Protein AF-A0A1H9P3X7-F1 (afdb_monomer_lite)

InterPro domains:
  IPR014905 HIRAN domain [PF08797] (187-238)

Secondary structure (DSSP, 8-state):
-----TT---------EEE-GGG--HHHHHHHHHHHHHHTTTS-GGGEEEEE-SSS-EEEEETTTTEEEEEEEEETTEEEEEEE--HHHHHHHTT-GGGTT-S-TTSSEEEE---GGGGGGGHHHHHHHHHHTT--GGG------GGGHHHHHHHHHHHHHHHHH-HHHHHHHHS-EEE--SSPEEPBSGGG-GGGGG--TT-EEEEEE-TT-SS-TT-EEEE-TTS-EEEE--TT-TTHHHHHHHHHTT--EEEEEEEEEEE--TT--EEEEEEEEEEE----

Structure (mmCIF, N/CA/C/O backbone):
data_AF-A0A1H9P3X7-F1
#
_entry.id   AF-A0A1H9P3X7-F1
#
loop_
_atom_site.group_PDB
_atom_site.id
_atom_site.type_symbol
_atom_site.label_atom_id
_atom_site.label_alt_id
_atom_site.label_comp_id
_atom_site.label_asym_id
_atom_site.label_entity_id
_atom_site.label_seq_id
_atom_site.pdbx_PDB_ins_code
_atom_site.Cartn_x
_atom_site.Cartn_y
_atom_site.Cartn_z
_atom_site.occupancy
_atom_site.B_iso_or_equiv
_atom_site.auth_seq_id
_atom_site.auth_comp_id
_atom_site.auth_asym_id
_atom_site.auth_atom_id
_atom_site.pdbx_PDB_model_num
ATOM 1 N N . MET A 1 1 ? -1.333 29.293 17.019 1.00 31.14 1 MET A N 1
ATOM 2 C CA . MET A 1 1 ? -0.719 29.289 15.673 1.00 31.14 1 MET A CA 1
ATOM 3 C C . MET A 1 1 ? 0.756 28.973 15.852 1.00 31.14 1 MET A C 1
ATOM 5 O O . MET A 1 1 ? 1.519 29.872 16.168 1.00 31.14 1 MET A O 1
ATOM 9 N N . CYS A 1 2 ? 1.142 27.700 15.751 1.00 26.30 2 CYS A N 1
ATOM 10 C CA . CYS A 1 2 ? 2.552 27.315 15.791 1.00 26.30 2 CYS A CA 1
ATOM 11 C C . CYS A 1 2 ? 3.140 27.471 14.389 1.00 26.30 2 CYS A C 1
ATOM 13 O O . CYS A 1 2 ? 2.656 26.854 13.438 1.00 26.30 2 CYS A O 1
ATOM 15 N N . SER A 1 3 ? 4.155 28.323 14.260 1.00 26.62 3 SER A N 1
ATOM 16 C CA . SER A 1 3 ? 4.995 28.381 13.072 1.00 26.62 3 SER A CA 1
ATOM 17 C C . SER A 1 3 ? 5.795 27.085 12.988 1.00 26.62 3 SER A C 1
ATOM 19 O O . SER A 1 3 ? 6.618 26.805 13.858 1.00 26.62 3 SER A O 1
ATOM 21 N N . LEU A 1 4 ? 5.544 26.292 11.950 1.00 33.97 4 LEU A N 1
ATOM 22 C CA . LEU A 1 4 ? 6.412 25.181 11.581 1.00 33.97 4 LEU A CA 1
ATOM 23 C C . LEU A 1 4 ? 7.726 25.766 11.060 1.00 33.97 4 LEU A C 1
ATOM 25 O O . LEU A 1 4 ? 7.784 26.307 9.953 1.00 33.97 4 LEU A O 1
ATOM 29 N N . ASP A 1 5 ? 8.753 25.690 11.898 1.00 29.97 5 ASP A N 1
ATOM 30 C CA . ASP A 1 5 ? 10.133 25.977 11.542 1.00 29.97 5 ASP A CA 1
ATOM 31 C C . ASP A 1 5 ? 10.585 24.965 10.474 1.00 29.97 5 ASP A C 1
ATOM 33 O O . ASP A 1 5 ? 10.576 23.751 10.682 1.00 29.97 5 ASP A O 1
ATOM 37 N N . LYS A 1 6 ? 10.901 25.462 9.274 1.00 35.84 6 LYS A N 1
ATOM 38 C CA . LYS A 1 6 ? 11.192 24.657 8.073 1.00 35.84 6 LYS A CA 1
ATOM 39 C C . LYS A 1 6 ? 12.644 24.160 8.011 1.00 35.84 6 LYS A C 1
ATOM 41 O O . LYS A 1 6 ? 13.102 23.758 6.945 1.00 35.84 6 LYS A O 1
ATOM 46 N N . SER A 1 7 ? 13.381 24.195 9.118 1.00 30.58 7 SER A N 1
ATOM 47 C CA . SER A 1 7 ? 14.835 23.978 9.126 1.00 30.58 7 SER A CA 1
ATOM 48 C C . SER A 1 7 ? 15.302 22.561 9.501 1.00 30.58 7 SER A C 1
ATOM 50 O O . SER A 1 7 ? 16.497 22.291 9.433 1.00 30.58 7 SER A O 1
ATOM 52 N N . TYR A 1 8 ? 14.406 21.611 9.798 1.00 35.78 8 TYR A N 1
ATOM 53 C CA . TYR A 1 8 ? 14.783 20.238 10.179 1.00 35.78 8 TYR A CA 1
ATOM 54 C C . TYR A 1 8 ? 13.987 19.162 9.418 1.00 35.78 8 TYR A C 1
ATOM 56 O O . TYR A 1 8 ? 13.170 18.447 9.981 1.00 35.78 8 TYR A O 1
ATOM 64 N N . MET A 1 9 ? 14.249 19.010 8.118 1.00 34.06 9 MET A N 1
ATOM 65 C CA . MET A 1 9 ? 13.833 17.833 7.328 1.00 34.06 9 MET A CA 1
ATOM 66 C C . MET A 1 9 ? 15.072 17.081 6.822 1.00 34.06 9 MET A C 1
ATOM 68 O O . MET A 1 9 ? 15.189 16.726 5.653 1.00 34.06 9 MET A O 1
ATOM 72 N N . GLY A 1 10 ? 16.047 16.866 7.708 1.00 34.34 10 GLY A N 1
ATOM 73 C CA . GLY A 1 10 ? 17.006 15.789 7.496 1.00 34.34 10 GLY A CA 1
ATOM 74 C C . GLY A 1 10 ? 16.246 14.475 7.630 1.00 34.34 10 GLY A C 1
ATOM 75 O O . GLY A 1 10 ? 15.605 14.266 8.658 1.00 34.34 10 GLY A O 1
ATOM 76 N N . ASN A 1 11 ? 16.293 13.625 6.603 1.00 36.31 11 ASN A N 1
ATOM 77 C CA . ASN A 1 11 ? 15.732 12.273 6.596 1.00 36.31 11 ASN A CA 1
ATOM 78 C C . ASN A 1 11 ? 16.335 11.437 7.739 1.00 36.31 11 ASN A C 1
ATOM 80 O O . ASN A 1 11 ? 17.249 10.640 7.532 1.00 36.31 11 ASN A O 1
ATOM 84 N N . ARG A 1 12 ? 15.858 11.626 8.972 1.00 43.34 12 ARG A N 1
ATOM 85 C CA . ARG A 1 12 ? 16.107 10.692 10.062 1.00 43.34 12 ARG A CA 1
ATOM 86 C C . ARG A 1 12 ? 15.292 9.457 9.730 1.00 43.34 12 ARG A C 1
ATOM 88 O O . ARG A 1 12 ? 14.076 9.438 9.891 1.00 43.34 12 ARG A O 1
ATOM 95 N N . ILE A 1 13 ? 15.977 8.447 9.211 1.00 49.38 13 ILE A N 1
ATOM 96 C CA . ILE A 1 13 ? 15.448 7.093 9.130 1.00 49.38 13 ILE A CA 1
ATOM 97 C C . ILE A 1 13 ? 15.298 6.641 10.582 1.00 49.38 13 ILE A C 1
ATOM 99 O O . ILE A 1 13 ? 16.273 6.251 11.223 1.00 49.38 13 ILE A O 1
ATOM 103 N N . TYR A 1 14 ? 14.097 6.782 11.137 1.00 48.41 14 TYR A N 1
ATOM 104 C CA . TYR A 1 14 ? 13.791 6.169 12.420 1.00 48.41 14 TYR A CA 1
ATOM 105 C C . TYR A 1 14 ? 13.764 4.656 12.191 1.00 48.41 14 TYR A C 1
ATOM 107 O O . TYR A 1 14 ? 13.053 4.199 11.288 1.00 48.41 14 TYR A O 1
ATOM 115 N N . PRO A 1 15 ? 14.555 3.871 12.941 1.00 67.75 15 PRO A N 1
ATOM 116 C CA . PRO A 1 15 ? 14.491 2.427 12.824 1.00 67.75 15 PRO A CA 1
ATOM 117 C C . PRO A 1 15 ? 13.066 1.986 13.155 1.00 67.75 15 PRO A C 1
ATOM 119 O O . PRO A 1 15 ? 12.493 2.402 14.162 1.00 67.75 15 PRO A O 1
ATOM 122 N N . LYS A 1 16 ? 12.493 1.161 12.279 1.00 80.75 16 LYS A N 1
ATOM 123 C CA . LYS A 1 16 ? 11.187 0.543 12.492 1.00 80.75 16 LYS A CA 1
ATOM 124 C C . LYS A 1 16 ? 11.243 -0.261 13.793 1.00 80.75 16 LYS A C 1
ATOM 126 O O . LYS A 1 16 ? 11.970 -1.250 13.861 1.00 80.75 16 LYS A O 1
ATOM 131 N N . GLN A 1 17 ? 10.474 0.149 14.799 1.00 89.56 17 GLN A N 1
ATOM 132 C CA . GLN A 1 17 ? 10.354 -0.581 16.061 1.00 89.56 17 GLN A CA 1
ATOM 133 C C . GLN A 1 17 ? 8.952 -1.173 16.179 1.00 89.56 17 GLN A C 1
ATOM 135 O O . GLN A 1 17 ? 7.968 -0.435 16.188 1.00 89.56 17 GLN A O 1
ATOM 140 N N . LEU A 1 18 ? 8.870 -2.502 16.268 1.00 91.94 18 LEU A N 1
ATOM 141 C CA . LEU A 1 18 ? 7.639 -3.200 16.628 1.00 91.94 18 LEU A CA 1
ATOM 142 C C . LEU A 1 18 ? 7.381 -3.000 18.124 1.00 91.94 18 LEU A C 1
ATOM 144 O O . LEU A 1 18 ? 8.300 -3.174 18.924 1.00 91.94 18 LEU A O 1
ATOM 148 N N . ILE A 1 19 ? 6.153 -2.638 18.479 1.00 93.38 19 ILE A N 1
ATOM 149 C CA . ILE A 1 19 ? 5.721 -2.434 19.860 1.00 93.38 19 ILE A CA 1
ATOM 150 C C . ILE A 1 19 ? 4.685 -3.494 20.190 1.00 93.38 19 ILE A C 1
ATOM 152 O O . ILE A 1 19 ? 3.692 -3.647 19.471 1.00 93.38 19 ILE A O 1
ATOM 156 N N . LYS A 1 20 ? 4.905 -4.228 21.277 1.00 93.81 20 LYS A N 1
ATOM 157 C CA . LYS A 1 20 ? 3.910 -5.187 21.752 1.00 93.81 20 LYS A CA 1
ATOM 158 C C . LYS A 1 20 ? 2.806 -4.470 22.521 1.00 93.81 20 LYS A C 1
ATOM 160 O O . LYS A 1 20 ? 3.025 -3.432 23.140 1.00 93.81 20 LYS A O 1
ATOM 165 N N . LEU A 1 21 ? 1.600 -5.030 22.494 1.00 92.19 21 LEU A N 1
ATOM 166 C CA . LEU A 1 21 ? 0.433 -4.418 23.133 1.00 92.19 21 LEU A CA 1
ATOM 167 C C . LEU A 1 21 ? 0.630 -4.215 24.649 1.00 92.19 21 LEU A C 1
ATOM 169 O O . LEU A 1 21 ? 0.191 -3.203 25.191 1.00 92.19 21 LEU A O 1
ATOM 173 N N . ASP A 1 22 ? 1.311 -5.147 25.316 1.00 93.00 22 ASP A N 1
ATOM 174 C CA . ASP A 1 22 ? 1.648 -5.117 26.745 1.00 93.00 22 ASP A CA 1
ATOM 175 C C . ASP A 1 22 ? 2.762 -4.118 27.106 1.00 93.00 22 ASP A C 1
ATOM 177 O O . ASP A 1 22 ? 2.918 -3.773 28.275 1.00 93.00 22 ASP A O 1
ATOM 181 N N . GLU A 1 23 ? 3.500 -3.606 26.119 1.00 94.62 23 GLU A N 1
ATOM 182 C CA . GLU A 1 23 ? 4.506 -2.551 26.301 1.00 94.62 23 GLU A CA 1
ATOM 183 C C . GLU A 1 23 ? 3.885 -1.140 26.285 1.00 94.62 23 GLU A C 1
ATOM 185 O O . GLU A 1 23 ? 4.534 -0.167 26.679 1.00 94.62 23 GLU A O 1
ATOM 190 N N . LEU A 1 24 ? 2.628 -1.008 25.845 1.00 94.00 24 LEU A N 1
ATOM 191 C CA . LEU A 1 24 ? 1.894 0.259 25.862 1.00 94.00 24 LEU A CA 1
ATOM 192 C C . LEU A 1 24 ? 1.430 0.606 27.280 1.00 94.00 24 LEU A C 1
ATOM 194 O O . LEU A 1 24 ? 1.051 -0.265 28.060 1.00 94.00 24 LEU A O 1
ATOM 198 N N . GLN A 1 25 ? 1.391 1.900 27.605 1.00 92.94 25 GLN A N 1
ATOM 199 C CA . GLN A 1 25 ? 1.056 2.372 28.951 1.00 92.94 25 GLN A CA 1
ATOM 200 C C . GLN A 1 25 ? -0.262 3.154 28.988 1.00 92.94 25 GLN A C 1
ATOM 202 O O . GLN A 1 25 ? -0.610 3.884 28.058 1.00 92.94 25 GLN A O 1
ATOM 207 N N . GLY A 1 26 ? -0.991 3.024 30.100 1.00 93.44 26 GLY A N 1
ATOM 208 C CA . GLY A 1 26 ? -2.154 3.851 30.431 1.00 93.44 26 GLY A CA 1
ATOM 209 C C . GLY A 1 26 ? -3.216 3.918 29.327 1.00 93.44 26 GLY A C 1
ATOM 210 O O . GLY A 1 26 ? -3.704 2.895 28.843 1.00 93.44 26 GLY A O 1
ATOM 211 N N . ASN A 1 27 ? -3.576 5.142 28.932 1.00 94.19 27 ASN A N 1
ATOM 212 C CA . ASN A 1 27 ? -4.624 5.402 27.940 1.00 94.19 27 ASN A CA 1
ATOM 213 C C . ASN A 1 27 ? -4.304 4.823 26.553 1.00 94.19 27 ASN A C 1
ATOM 215 O O . ASN A 1 27 ? -5.228 4.455 25.829 1.00 94.19 27 ASN A O 1
ATOM 219 N N . GLU A 1 28 ? -3.023 4.714 26.189 1.00 95.62 28 GLU A N 1
ATOM 220 C CA . GLU A 1 28 ? -2.610 4.163 24.896 1.00 95.62 28 GLU A CA 1
ATOM 221 C C . GLU A 1 28 ? -2.917 2.660 24.811 1.00 95.62 28 GLU A C 1
ATOM 223 O O . GLU A 1 28 ? -3.472 2.192 23.813 1.00 95.62 28 GLU A O 1
ATOM 228 N N . ASN A 1 29 ? -2.639 1.911 25.885 1.00 96.31 29 ASN A N 1
ATOM 229 C CA . ASN A 1 29 ? -2.977 0.489 25.975 1.00 96.31 29 ASN A CA 1
ATOM 230 C C . ASN A 1 29 ? -4.499 0.265 25.944 1.00 96.31 29 ASN A C 1
ATOM 232 O O . ASN A 1 29 ? -4.982 -0.589 25.196 1.00 96.31 29 ASN A O 1
ATOM 236 N N . ALA A 1 30 ? -5.263 1.070 26.691 1.00 96.31 30 ALA A N 1
ATOM 237 C CA . ALA A 1 30 ? -6.724 0.994 26.698 1.00 96.31 30 ALA A CA 1
ATOM 238 C C . ALA A 1 30 ? -7.322 1.283 25.309 1.00 96.31 30 ALA A C 1
ATOM 240 O O . ALA A 1 30 ? -8.228 0.581 24.853 1.00 96.31 30 ALA A O 1
ATOM 241 N N . PHE A 1 31 ? -6.784 2.284 24.606 1.00 97.31 31 PHE A N 1
ATOM 242 C CA . PHE A 1 31 ? -7.166 2.602 23.234 1.00 97.31 31 PHE A CA 1
ATOM 243 C C . PHE A 1 31 ? -6.861 1.453 22.268 1.00 97.31 31 PHE A C 1
ATOM 245 O O . PHE A 1 31 ? -7.750 1.040 21.524 1.00 97.31 31 PHE A O 1
ATOM 252 N N . CYS A 1 32 ? -5.643 0.903 22.294 1.00 97.38 32 CYS A N 1
ATOM 253 C CA . CYS A 1 32 ? -5.256 -0.175 21.381 1.00 97.38 32 CYS A CA 1
ATOM 254 C C . CYS A 1 32 ? -6.036 -1.464 21.649 1.00 97.38 32 CYS A C 1
ATOM 256 O O . CYS A 1 32 ? -6.473 -2.120 20.708 1.00 97.38 32 CYS A O 1
ATOM 258 N N . THR A 1 33 ? -6.305 -1.780 22.916 1.00 97.50 33 THR A N 1
ATOM 259 C CA . THR A 1 33 ? -7.172 -2.906 23.286 1.00 97.50 33 THR A CA 1
ATOM 260 C C . THR A 1 33 ? -8.561 -2.730 22.676 1.00 97.50 33 THR A C 1
ATOM 262 O O . THR A 1 33 ? -9.052 -3.616 21.977 1.00 97.50 33 THR A O 1
ATOM 265 N N . LYS A 1 34 ? -9.164 -1.544 22.833 1.00 97.56 34 LYS A N 1
ATOM 266 C CA . LYS A 1 34 ? -10.483 -1.248 22.262 1.00 97.56 34 LYS A CA 1
ATOM 267 C C . LYS A 1 34 ? -10.483 -1.234 20.731 1.00 97.56 34 LYS A C 1
ATOM 269 O O . LYS A 1 34 ? -11.466 -1.647 20.116 1.00 97.56 34 LYS A O 1
ATOM 274 N N . LEU A 1 35 ? -9.403 -0.774 20.101 1.00 97.56 35 LEU A N 1
ATOM 275 C CA . LEU A 1 35 ? -9.216 -0.847 18.651 1.00 97.56 35 LEU A CA 1
ATOM 276 C C . LEU A 1 35 ? -9.245 -2.306 18.175 1.00 97.56 35 LEU A C 1
ATOM 278 O O . LEU A 1 35 ? -9.967 -2.626 17.236 1.00 97.56 35 LEU A O 1
ATOM 282 N N . PHE A 1 36 ? -8.506 -3.194 18.839 1.00 97.31 36 PHE A N 1
ATOM 283 C CA . PHE A 1 36 ? -8.427 -4.604 18.457 1.00 97.31 36 PHE A CA 1
ATOM 284 C C . PHE A 1 36 ? -9.777 -5.293 18.689 1.00 97.31 36 PHE A C 1
ATOM 286 O O . PHE A 1 36 ? -10.260 -6.019 17.824 1.00 97.31 36 PHE A O 1
ATOM 293 N N . GLU A 1 37 ? -10.455 -4.985 19.798 1.00 97.06 37 GLU A N 1
ATOM 294 C CA . GLU A 1 37 ? -11.826 -5.439 20.052 1.00 97.06 37 GLU A CA 1
ATOM 295 C C . GLU A 1 37 ? -12.830 -4.954 19.006 1.00 97.06 37 GLU A C 1
ATOM 297 O O . GLU A 1 37 ? -13.747 -5.694 18.658 1.00 97.06 37 GLU A O 1
ATOM 302 N N . THR A 1 38 ? -12.657 -3.725 18.514 1.00 97.00 38 THR A N 1
ATOM 303 C CA . THR A 1 38 ? -13.492 -3.150 17.455 1.00 97.00 38 THR A CA 1
ATOM 304 C C . THR A 1 38 ? -13.304 -3.922 16.150 1.00 97.00 38 THR A C 1
ATOM 306 O O . THR A 1 38 ? -14.271 -4.124 15.435 1.00 97.00 38 THR A O 1
ATOM 309 N N . LEU A 1 39 ? -12.092 -4.394 15.846 1.00 97.12 39 LEU A N 1
ATOM 310 C CA . LEU A 1 39 ? -11.774 -5.030 14.563 1.00 97.12 39 LEU A CA 1
ATOM 311 C C . LEU A 1 39 ? -11.930 -6.558 14.542 1.00 97.12 39 LEU A C 1
ATOM 313 O O . LEU A 1 39 ? -12.105 -7.123 13.464 1.00 97.12 39 LEU A O 1
ATOM 317 N N . LYS A 1 40 ? -11.890 -7.232 15.699 1.00 96.50 40 LYS A N 1
ATOM 318 C CA . LYS A 1 40 ? -11.761 -8.703 15.804 1.00 96.50 40 LYS A CA 1
ATOM 319 C C . LYS A 1 40 ? -12.816 -9.535 15.071 1.00 96.50 40 LYS A C 1
ATOM 321 O O . LYS A 1 40 ? -12.561 -10.696 14.776 1.00 96.50 40 LYS A O 1
ATOM 326 N N . ASN A 1 41 ? -14.005 -8.983 14.830 1.00 95.19 41 ASN A N 1
ATOM 327 C CA . ASN A 1 41 ? -15.083 -9.712 14.156 1.00 95.19 41 ASN A CA 1
ATOM 328 C C . ASN A 1 41 ? -14.955 -9.667 12.627 1.00 95.19 41 ASN A C 1
ATOM 330 O O . ASN A 1 41 ? -15.549 -10.492 11.939 1.00 95.19 41 ASN A O 1
ATOM 334 N N . ASP A 1 42 ? -14.184 -8.715 12.100 1.00 96.00 42 ASP A N 1
ATOM 335 C CA . ASP A 1 42 ? -14.110 -8.418 10.672 1.00 96.00 42 ASP A CA 1
ATOM 336 C C . ASP A 1 42 ? -12.701 -8.559 10.098 1.00 96.00 42 ASP A C 1
ATOM 338 O O . ASP A 1 42 ? -12.550 -8.701 8.883 1.00 96.00 42 ASP A O 1
ATOM 342 N N . VAL A 1 43 ? -11.673 -8.491 10.937 1.00 92.81 43 VAL A N 1
ATOM 343 C CA . VAL A 1 43 ? -10.261 -8.477 10.554 1.00 92.81 43 VAL A CA 1
ATOM 344 C C . VAL A 1 43 ? -9.511 -9.471 11.433 1.00 92.81 43 VAL A C 1
ATOM 346 O O . VAL A 1 43 ? -9.787 -9.561 12.630 1.00 92.81 43 VAL A O 1
ATOM 349 N N . ASP A 1 44 ? -8.554 -10.200 10.853 1.00 92.25 44 ASP A N 1
ATOM 350 C CA . ASP A 1 44 ? -7.687 -11.075 11.636 1.00 92.25 44 ASP A CA 1
ATOM 351 C C . ASP A 1 44 ? -6.700 -10.234 12.456 1.00 92.25 44 ASP A C 1
ATOM 353 O O . ASP A 1 44 ? -5.752 -9.648 11.937 1.00 92.25 44 ASP A O 1
ATOM 357 N N . VAL A 1 45 ? -6.953 -10.117 13.756 1.00 93.81 45 VAL A N 1
ATOM 358 C CA . VAL A 1 45 ? -6.149 -9.263 14.635 1.00 93.81 45 VAL A CA 1
ATOM 359 C C . VAL A 1 45 ? -4.741 -9.809 14.871 1.00 93.81 45 VAL A C 1
ATOM 361 O O . VAL A 1 45 ? -3.894 -9.036 15.314 1.00 93.81 45 VAL A O 1
ATOM 364 N N . SER A 1 46 ? -4.453 -11.084 14.562 1.00 91.12 46 SER A N 1
ATOM 365 C CA . SER A 1 46 ? -3.074 -11.597 14.641 1.00 91.12 46 SER A CA 1
ATOM 366 C C . SER A 1 46 ? -2.150 -10.975 13.599 1.00 91.12 46 SER A C 1
ATOM 368 O O . SER A 1 46 ? -0.942 -10.918 13.815 1.00 91.12 46 SER A O 1
ATOM 370 N N . ASP A 1 47 ? -2.723 -10.464 12.510 1.00 90.50 47 ASP A N 1
ATOM 371 C CA . ASP A 1 47 ? -2.004 -9.796 11.425 1.00 90.50 47 ASP A CA 1
ATOM 372 C C . ASP A 1 47 ? -1.879 -8.281 11.656 1.00 90.50 47 ASP A C 1
ATOM 374 O O . ASP A 1 47 ? -1.379 -7.550 10.796 1.00 90.50 47 ASP A O 1
ATOM 378 N N . ILE A 1 48 ? -2.356 -7.776 12.798 1.00 94.19 48 ILE A N 1
ATOM 379 C CA . ILE A 1 48 ? -2.227 -6.370 13.173 1.00 94.19 48 ILE A CA 1
ATOM 380 C C . ILE A 1 48 ? -0.968 -6.177 14.017 1.00 94.19 48 ILE A C 1
ATOM 382 O O . ILE A 1 48 ? -0.783 -6.816 15.051 1.00 94.19 48 ILE A O 1
ATOM 386 N N . ALA A 1 49 ? -0.134 -5.219 13.618 1.00 94.38 49 ALA A N 1
ATOM 387 C CA . ALA A 1 49 ? 1.048 -4.813 14.367 1.00 94.38 49 ALA A CA 1
ATOM 388 C C . ALA A 1 49 ? 1.045 -3.308 14.652 1.00 94.38 49 ALA A C 1
ATOM 390 O O . ALA A 1 49 ? 0.528 -2.506 13.872 1.00 94.38 49 ALA A O 1
ATOM 391 N N . ILE A 1 50 ? 1.646 -2.923 15.779 1.00 96.31 50 ILE A N 1
ATOM 392 C CA . ILE A 1 50 ? 1.843 -1.526 16.173 1.00 96.31 50 ILE A CA 1
ATOM 393 C C . ILE A 1 50 ? 3.325 -1.198 16.014 1.00 96.31 50 ILE A C 1
ATOM 395 O O . ILE A 1 50 ? 4.194 -1.901 16.525 1.00 96.31 50 ILE A O 1
ATOM 399 N N . GLU A 1 51 ? 3.619 -0.129 15.286 1.00 94.88 51 GLU A N 1
ATOM 400 C CA . GLU A 1 51 ? 4.975 0.254 14.911 1.00 94.88 51 GLU A CA 1
ATOM 401 C C . GLU A 1 51 ? 5.270 1.711 15.277 1.00 94.88 51 GLU A C 1
ATOM 403 O O . GLU A 1 51 ? 4.458 2.604 15.016 1.00 94.88 51 GLU A O 1
ATOM 408 N N . GLN A 1 52 ? 6.476 1.978 15.787 1.00 92.94 52 GLN A N 1
ATOM 409 C CA . GLN A 1 52 ? 7.042 3.327 15.812 1.00 92.94 52 GLN A CA 1
ATOM 410 C C . GLN A 1 52 ? 7.829 3.577 14.529 1.00 92.94 52 GLN A C 1
ATOM 412 O O . GLN A 1 52 ? 8.849 2.931 14.280 1.00 92.94 52 GLN A O 1
ATOM 417 N N . ARG A 1 53 ? 7.357 4.532 13.722 1.00 86.31 53 ARG A N 1
ATOM 418 C CA . ARG A 1 53 ? 8.013 4.954 12.468 1.00 86.31 53 ARG A CA 1
ATOM 419 C C . ARG A 1 53 ? 8.531 6.392 12.494 1.00 86.31 53 ARG A C 1
ATOM 421 O O . ARG A 1 53 ? 9.310 6.776 11.630 1.00 86.31 53 ARG A O 1
ATOM 428 N N . CYS A 1 54 ? 8.098 7.194 13.458 1.00 86.94 54 CYS A N 1
ATOM 429 C CA . CYS A 1 54 ? 8.574 8.555 13.709 1.00 86.94 54 CYS A CA 1
ATOM 430 C C . CYS A 1 54 ? 8.544 8.816 15.219 1.00 86.94 54 CYS A C 1
ATOM 432 O O . CYS A 1 54 ? 8.123 7.938 15.952 1.00 86.94 54 CYS A O 1
ATOM 434 N N . ALA A 1 55 ? 8.966 9.982 15.708 1.00 87.25 55 ALA A N 1
ATOM 435 C CA . ALA A 1 55 ? 8.842 10.307 17.135 1.00 87.25 55 ALA A CA 1
ATOM 436 C C . ALA A 1 55 ? 7.393 10.625 17.558 1.00 87.25 55 ALA A C 1
ATOM 438 O O . ALA A 1 55 ? 7.018 10.373 18.699 1.00 87.25 55 ALA A O 1
ATOM 439 N N . ASP A 1 56 ? 6.580 11.119 16.624 1.00 90.25 56 ASP A N 1
ATOM 440 C CA . ASP A 1 56 ? 5.344 11.837 16.939 1.00 90.25 56 ASP A CA 1
ATOM 441 C C . ASP A 1 56 ? 4.083 10.978 16.866 1.00 90.25 56 ASP A C 1
ATOM 443 O O . ASP A 1 56 ? 3.016 11.458 17.205 1.00 90.25 56 ASP A O 1
ATOM 447 N N . TYR A 1 57 ? 4.124 9.741 16.376 1.00 94.31 57 TYR A N 1
ATOM 448 C CA . TYR A 1 57 ? 2.929 8.897 16.315 1.00 94.31 57 TYR A CA 1
ATOM 449 C C . TYR A 1 57 ? 3.277 7.419 16.196 1.00 94.31 57 TYR A C 1
ATOM 451 O O . TYR A 1 57 ? 4.329 7.047 15.670 1.00 94.31 57 TYR A O 1
ATOM 459 N N . ARG A 1 58 ? 2.333 6.571 16.610 1.00 95.94 58 ARG A N 1
ATOM 460 C CA . ARG A 1 58 ? 2.340 5.144 16.292 1.00 95.94 58 ARG A CA 1
ATOM 461 C C . ARG A 1 58 ? 1.606 4.893 14.985 1.00 95.94 58 ARG A C 1
ATOM 463 O O . ARG A 1 58 ? 0.637 5.574 14.640 1.00 95.94 58 ARG A O 1
ATOM 470 N N . THR A 1 59 ? 2.058 3.880 14.266 1.00 96.19 59 THR A N 1
ATOM 471 C CA . THR A 1 59 ? 1.407 3.363 13.064 1.00 96.19 59 THR A CA 1
ATOM 472 C C . THR A 1 59 ? 0.846 1.988 13.371 1.00 96.19 59 THR A C 1
ATOM 474 O O . THR A 1 59 ? 1.579 1.133 13.853 1.00 96.19 59 THR A O 1
ATOM 477 N N . VAL A 1 60 ? -0.426 1.760 13.070 1.00 96.44 60 VAL A N 1
ATOM 478 C CA . VAL A 1 60 ? -1.009 0.420 13.094 1.00 96.44 60 VAL A CA 1
ATOM 479 C C . VAL A 1 60 ? -1.023 -0.100 11.668 1.00 96.44 60 VAL A C 1
ATOM 481 O O . VAL A 1 60 ? -1.540 0.554 10.756 1.00 96.44 60 VAL A O 1
ATOM 484 N N . VAL A 1 61 ? -0.403 -1.257 11.483 1.00 94.31 61 VAL A N 1
ATOM 485 C CA . VAL A 1 61 ? -0.291 -1.924 10.194 1.00 94.31 61 VAL A CA 1
ATOM 486 C C . VAL A 1 61 ? -1.105 -3.205 10.188 1.00 94.31 61 VAL A C 1
ATOM 488 O O . VAL A 1 61 ? -1.309 -3.811 11.237 1.00 94.31 61 VAL A O 1
ATOM 491 N N . TYR A 1 62 ? -1.559 -3.612 9.008 1.00 91.81 62 TYR A N 1
ATOM 492 C CA . TYR A 1 62 ? -2.267 -4.870 8.810 1.00 91.81 62 TYR A CA 1
ATOM 493 C C . TYR A 1 62 ? -1.633 -5.699 7.688 1.00 91.81 62 TYR A C 1
ATOM 495 O O . TYR A 1 62 ? -1.422 -5.192 6.577 1.00 91.81 62 TYR A O 1
ATOM 503 N N . GLY A 1 63 ? -1.373 -6.972 7.990 1.00 82.38 63 GLY A N 1
ATOM 504 C CA . GLY A 1 63 ? -0.836 -7.985 7.086 1.00 82.38 63 GLY A CA 1
ATOM 505 C C . GLY A 1 63 ? 0.619 -7.768 6.663 1.00 82.38 63 GLY A C 1
ATOM 506 O O . GLY A 1 63 ? 1.234 -6.726 6.905 1.00 82.38 63 GLY A O 1
ATOM 507 N N . ASP A 1 64 ? 1.143 -8.748 5.930 1.00 66.06 64 ASP A N 1
ATOM 508 C CA . ASP A 1 64 ? 2.554 -8.834 5.509 1.00 66.06 64 ASP A CA 1
ATOM 509 C C . ASP A 1 64 ? 3.024 -7.663 4.625 1.00 66.06 64 ASP A C 1
ATOM 511 O O . ASP A 1 64 ? 4.208 -7.351 4.495 1.00 66.06 64 ASP A O 1
ATOM 515 N N . TRP A 1 65 ? 2.074 -6.943 4.030 1.00 59.50 65 TRP A N 1
ATOM 516 C CA . TRP A 1 65 ? 2.342 -5.840 3.115 1.00 59.50 65 TRP A CA 1
ATOM 517 C C . TRP A 1 65 ? 2.517 -4.489 3.809 1.00 59.50 65 TRP A C 1
ATOM 519 O O . TRP A 1 65 ? 2.669 -3.472 3.126 1.00 59.50 65 TRP A O 1
ATOM 529 N N . ASN A 1 66 ? 2.520 -4.469 5.146 1.00 74.00 66 ASN A N 1
ATOM 530 C CA . ASN A 1 66 ? 2.661 -3.262 5.955 1.00 74.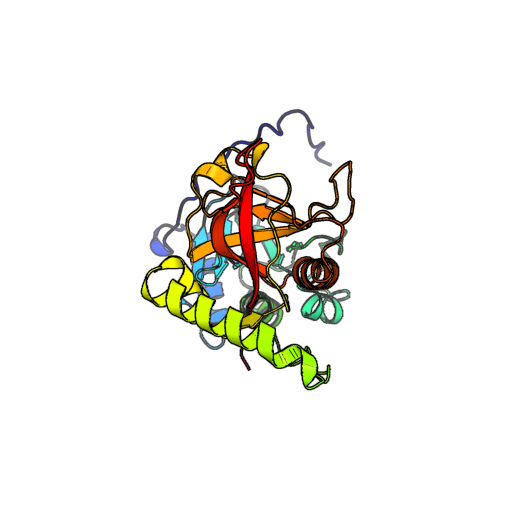00 66 ASN A CA 1
ATOM 531 C C . ASN A 1 66 ? 1.619 -2.185 5.593 1.00 74.00 66 ASN A C 1
ATOM 533 O O . ASN A 1 66 ? 1.974 -1.006 5.471 1.00 74.00 66 ASN A O 1
ATOM 537 N N . ASN A 1 67 ? 0.349 -2.571 5.400 1.00 85.38 67 ASN A N 1
ATOM 538 C CA . ASN A 1 67 ? -0.728 -1.607 5.164 1.00 85.38 67 ASN A CA 1
ATOM 539 C C . ASN A 1 67 ? -0.913 -0.739 6.414 1.00 85.38 67 ASN A C 1
ATOM 541 O O . ASN A 1 67 ? -1.555 -1.174 7.364 1.00 85.38 67 ASN A O 1
ATOM 545 N N . ASP A 1 68 ? -0.371 0.477 6.410 1.00 92.12 68 ASP A N 1
ATOM 546 C CA . ASP A 1 68 ? -0.497 1.466 7.480 1.00 92.12 68 ASP A CA 1
ATOM 547 C C . ASP A 1 68 ? -1.888 2.108 7.492 1.00 92.12 68 ASP A C 1
ATOM 549 O O . ASP A 1 68 ? -2.054 3.296 7.242 1.00 92.12 68 ASP A O 1
ATOM 553 N N . PHE A 1 69 ? -2.919 1.316 7.763 1.00 95.25 69 PHE A N 1
ATOM 554 C CA . PHE A 1 69 ? -4.307 1.761 7.661 1.00 95.25 69 PHE A CA 1
ATOM 555 C C . PHE A 1 69 ? -4.696 2.797 8.730 1.00 95.25 69 PHE A C 1
ATOM 557 O O . PHE A 1 69 ? -5.674 3.528 8.549 1.00 95.25 69 PHE A O 1
ATOM 564 N N . LEU A 1 70 ? -3.943 2.887 9.831 1.00 97.31 70 LEU A N 1
ATOM 565 C CA . LEU A 1 70 ? -4.225 3.783 10.946 1.00 97.31 70 LEU A CA 1
ATOM 566 C C . LEU A 1 70 ? -2.938 4.365 11.533 1.00 97.31 70 LEU A C 1
ATOM 568 O O . LEU A 1 70 ? -1.928 3.682 11.678 1.00 97.31 70 LEU A O 1
ATOM 572 N N . ARG A 1 71 ? -2.985 5.636 11.926 1.00 97.38 71 ARG A N 1
ATOM 573 C CA . ARG A 1 71 ? -1.949 6.275 12.750 1.00 97.38 71 ARG A CA 1
ATOM 574 C C . ARG A 1 71 ? -2.605 6.991 13.910 1.00 97.38 71 ARG A C 1
ATOM 576 O O . ARG A 1 71 ? -3.681 7.562 13.723 1.00 97.38 71 ARG A O 1
ATOM 583 N N . TYR A 1 72 ? -1.963 6.997 15.065 1.00 97.56 72 TYR A N 1
ATOM 584 C CA . TYR A 1 72 ? -2.470 7.700 16.235 1.00 97.56 72 TYR A CA 1
ATOM 585 C C . TYR A 1 72 ? -1.335 8.279 17.077 1.00 97.56 72 TYR A C 1
ATOM 587 O O . TYR A 1 72 ? -0.199 7.807 17.030 1.00 97.56 72 TYR A O 1
ATOM 595 N N . HIS A 1 73 ? -1.660 9.291 17.867 1.00 95.88 73 HIS A N 1
ATOM 596 C CA . HIS A 1 73 ? -0.742 9.955 18.778 1.00 95.88 73 HIS A CA 1
ATOM 597 C C . HIS A 1 73 ? -1.388 10.145 20.144 1.00 95.88 73 HIS A C 1
ATOM 599 O O . HIS A 1 73 ? -2.563 10.508 20.234 1.00 95.88 73 HIS A O 1
ATOM 605 N N . PHE A 1 74 ? -0.579 9.941 21.179 1.00 93.88 74 PHE A N 1
ATOM 606 C CA . PHE A 1 74 ? -0.842 10.353 22.547 1.00 93.88 74 PHE A CA 1
ATOM 607 C C . PHE A 1 74 ? 0.314 11.250 22.985 1.00 93.88 74 PHE A C 1
ATOM 609 O O . PHE A 1 74 ? 1.453 10.788 23.045 1.00 93.88 74 PHE A O 1
ATOM 616 N N . GLY A 1 75 ? 0.019 12.506 23.296 1.00 89.19 75 GLY A N 1
ATOM 617 C CA . GLY A 1 75 ? 1.003 13.451 23.810 1.00 89.19 75 GLY A CA 1
ATOM 618 C C . GLY A 1 75 ? 0.355 14.585 24.587 1.00 89.19 75 GLY A C 1
ATOM 619 O O . GLY A 1 75 ? -0.866 14.625 24.768 1.00 89.19 75 GLY A O 1
ATOM 620 N N . ASP A 1 76 ? 1.193 15.503 25.062 1.00 88.38 76 ASP A N 1
ATOM 621 C CA . ASP A 1 76 ? 0.772 16.645 25.881 1.00 88.38 76 ASP A CA 1
ATOM 622 C C . ASP A 1 76 ? -0.106 17.635 25.098 1.00 88.38 76 ASP A C 1
ATOM 624 O O . ASP A 1 76 ? -0.944 18.327 25.675 1.00 88.38 76 ASP A O 1
ATOM 628 N N . ASP A 1 77 ? 0.052 17.689 23.772 1.00 88.69 77 ASP A N 1
ATOM 629 C CA . ASP A 1 77 ? -0.786 18.464 22.851 1.00 88.69 77 ASP A CA 1
ATOM 630 C C . ASP A 1 77 ? -2.111 17.759 22.504 1.00 88.69 77 ASP A C 1
ATOM 632 O O . ASP A 1 77 ? -2.954 18.320 21.793 1.00 88.69 77 ASP A O 1
ATOM 636 N N . GLY A 1 78 ? -2.328 16.563 23.055 1.00 92.56 78 GLY A N 1
ATOM 637 C CA . GLY A 1 78 ? -3.590 15.842 23.047 1.00 92.56 78 GLY A CA 1
ATOM 638 C C . GLY A 1 78 ? -3.556 14.534 22.262 1.00 92.56 78 GLY A C 1
ATOM 639 O O . GLY A 1 78 ? -2.516 13.997 21.888 1.00 92.56 78 GLY A O 1
ATOM 640 N N . PHE A 1 79 ? -4.748 13.994 22.022 1.00 95.31 79 PHE A N 1
ATOM 641 C CA . PHE A 1 79 ? -4.935 12.789 21.223 1.00 95.31 79 PHE A CA 1
ATOM 642 C C . PHE A 1 79 ? -5.291 13.138 19.780 1.00 95.31 79 PHE A C 1
ATOM 644 O O . PHE A 1 79 ? -6.082 14.048 19.507 1.00 95.31 79 PHE A O 1
ATOM 651 N N . TRP A 1 80 ? -4.765 12.361 18.836 1.00 96.44 80 TRP A N 1
ATOM 652 C CA . TRP A 1 80 ? -5.322 12.333 17.492 1.00 96.44 80 TRP A CA 1
ATOM 653 C C . TRP A 1 80 ? -5.177 10.982 16.820 1.00 96.44 80 TRP A C 1
ATOM 655 O O . TRP A 1 80 ? -4.295 10.188 17.131 1.00 96.44 80 TRP A O 1
ATOM 665 N N . ILE A 1 81 ? -6.047 10.757 15.839 1.00 97.69 81 ILE A N 1
ATOM 666 C CA . ILE A 1 81 ? -6.080 9.548 15.028 1.00 97.69 81 ILE A CA 1
ATOM 667 C C . ILE A 1 81 ? -6.298 9.913 13.561 1.00 97.69 81 ILE A C 1
ATOM 669 O O . ILE A 1 81 ? -7.014 10.865 13.243 1.00 97.69 81 ILE A O 1
ATOM 673 N N . SER A 1 82 ? -5.673 9.170 12.654 1.00 97.62 82 SER A N 1
ATOM 674 C CA . SER A 1 82 ? -5.840 9.338 11.214 1.00 97.62 82 SER A CA 1
ATOM 675 C C . SER A 1 82 ? -5.975 7.995 10.509 1.00 97.62 82 SER A C 1
ATOM 677 O O . SER A 1 82 ? -5.161 7.094 10.710 1.00 97.62 82 SER A O 1
ATOM 679 N N . VAL A 1 83 ? -6.994 7.873 9.663 1.00 97.56 83 VAL A N 1
ATOM 680 C CA . VAL A 1 83 ? -7.321 6.644 8.928 1.00 97.56 83 VAL A CA 1
ATOM 681 C C . VAL A 1 83 ? -6.876 6.796 7.481 1.00 97.56 83 VAL A C 1
ATOM 683 O O . VAL A 1 83 ? -7.062 7.861 6.889 1.00 97.56 83 VAL A O 1
ATOM 686 N N . ARG A 1 84 ? -6.291 5.749 6.903 1.00 94.94 84 ARG A N 1
ATOM 687 C CA . ARG A 1 84 ? -5.900 5.732 5.495 1.00 94.94 84 ARG A CA 1
ATOM 688 C C . ARG A 1 84 ? -7.135 5.625 4.603 1.00 94.94 84 ARG A C 1
ATOM 690 O O . ARG A 1 84 ? -7.836 4.624 4.640 1.00 94.94 84 ARG A O 1
ATOM 697 N N . MET A 1 85 ? -7.396 6.621 3.772 1.00 92.62 85 MET A N 1
ATOM 698 C CA . MET A 1 85 ? -8.570 6.701 2.911 1.00 92.62 85 MET A CA 1
ATOM 699 C C . MET A 1 85 ? -8.234 6.247 1.492 1.00 92.62 85 MET A C 1
ATOM 701 O O . MET A 1 85 ? -7.478 6.895 0.769 1.00 92.62 85 MET A O 1
ATOM 705 N N . TYR A 1 86 ? -8.825 5.128 1.083 1.00 87.19 86 TYR A N 1
ATOM 706 C CA . TYR A 1 86 ? -8.745 4.619 -0.287 1.00 87.19 86 TYR A CA 1
ATOM 707 C C . TYR A 1 86 ? -9.858 5.224 -1.150 1.00 87.19 86 TYR A C 1
ATOM 709 O O . TYR A 1 86 ? -10.895 5.595 -0.601 1.00 87.19 86 TYR A O 1
ATOM 717 N N . PRO A 1 87 ? -9.721 5.279 -2.489 1.00 80.75 87 PRO A N 1
ATOM 718 C CA . PRO A 1 87 ? -10.710 5.919 -3.362 1.00 80.75 87 PRO A CA 1
ATOM 719 C C . PRO A 1 87 ? -12.148 5.438 -3.145 1.00 80.75 87 PRO A C 1
ATOM 721 O O . PRO A 1 87 ? -13.065 6.251 -3.143 1.00 80.75 87 PRO A O 1
ATOM 724 N N . GLY A 1 88 ? -12.340 4.136 -2.900 1.00 79.19 88 GLY A N 1
ATOM 725 C CA . GLY A 1 88 ? -13.663 3.577 -2.615 1.00 79.19 88 GLY A CA 1
ATOM 726 C C . GLY A 1 88 ? -14.253 4.020 -1.272 1.00 79.19 88 GLY A C 1
ATOM 727 O O . GLY A 1 88 ? -15.464 4.035 -1.136 1.00 79.19 88 GLY A O 1
ATOM 728 N N . ILE A 1 89 ? -13.418 4.390 -0.298 1.00 89.00 89 ILE A N 1
ATOM 729 C CA . ILE A 1 89 ? -13.826 4.851 1.041 1.00 89.00 89 ILE A CA 1
ATOM 730 C C . ILE A 1 89 ? -14.049 6.367 1.037 1.00 89.00 89 ILE A C 1
ATOM 732 O O . ILE A 1 89 ? -14.953 6.866 1.697 1.00 89.00 89 ILE A O 1
ATOM 736 N N . ILE A 1 90 ? -13.237 7.111 0.276 1.00 89.44 90 ILE A N 1
ATOM 737 C CA . ILE A 1 90 ? -13.292 8.578 0.195 1.00 89.44 90 ILE A CA 1
ATOM 738 C C . ILE A 1 90 ? -14.706 9.060 -0.136 1.00 89.44 90 ILE A C 1
ATOM 740 O O . ILE A 1 90 ? -15.199 9.951 0.550 1.00 89.44 90 ILE A O 1
ATOM 744 N N . ALA A 1 91 ? -15.364 8.453 -1.128 1.00 87.50 91 ALA A N 1
ATOM 745 C CA . ALA A 1 91 ? -16.691 8.872 -1.581 1.00 87.50 91 ALA A CA 1
ATOM 746 C C . ALA A 1 91 ? -17.752 8.836 -0.464 1.00 87.50 91 ALA A C 1
ATOM 748 O O . ALA A 1 91 ? -18.583 9.736 -0.378 1.00 87.50 91 ALA A O 1
ATOM 749 N N . ASP A 1 92 ? -17.681 7.849 0.432 1.00 91.06 92 ASP A N 1
ATOM 750 C CA . ASP A 1 92 ? -18.670 7.670 1.502 1.00 91.06 92 ASP A CA 1
ATOM 751 C C . ASP A 1 92 ? -18.404 8.576 2.713 1.00 91.06 92 ASP A C 1
ATOM 753 O O . ASP A 1 92 ? -19.293 8.843 3.522 1.00 91.06 92 ASP A O 1
ATOM 757 N N . TYR A 1 93 ? -17.168 9.062 2.847 1.00 94.56 93 TYR A N 1
ATOM 758 C CA . TYR A 1 93 ? -16.700 9.779 4.031 1.00 94.56 93 TYR A CA 1
ATOM 759 C C . TYR A 1 93 ? -16.286 11.229 3.775 1.00 94.56 93 TYR A C 1
ATOM 761 O O . TYR A 1 93 ? -15.973 11.938 4.736 1.00 94.56 93 TYR A O 1
ATOM 769 N N . GLU A 1 94 ? -16.296 11.700 2.525 1.00 92.75 94 GLU A N 1
ATOM 770 C CA . GLU A 1 94 ? -15.880 13.057 2.142 1.00 92.75 94 GLU A CA 1
ATOM 771 C C . GLU A 1 94 ? -16.579 14.135 2.980 1.00 92.75 94 GLU A C 1
ATOM 773 O O . GLU A 1 94 ? -15.915 15.012 3.543 1.00 92.75 94 GLU A O 1
ATOM 778 N N . PHE A 1 95 ? -17.894 13.988 3.157 1.00 94.19 95 PHE A N 1
ATOM 779 C CA . PHE A 1 95 ? -18.749 14.902 3.920 1.00 94.19 95 PHE A CA 1
ATOM 780 C C . PHE A 1 95 ? -19.080 14.398 5.334 1.00 94.19 95 PHE A C 1
ATOM 782 O O . PHE A 1 95 ? -19.927 14.973 6.018 1.00 94.19 95 PHE A O 1
ATOM 789 N N . SER A 1 96 ? -18.430 13.325 5.796 1.00 95.75 96 SER A N 1
ATOM 790 C CA . SER A 1 96 ? -18.711 12.751 7.113 1.00 95.75 96 SER A CA 1
ATOM 791 C C . SER A 1 96 ? -18.202 13.657 8.244 1.00 95.75 96 SER A C 1
ATOM 793 O O . SER A 1 96 ? -17.031 14.062 8.226 1.00 95.75 96 SER A O 1
ATOM 795 N N . PRO A 1 97 ? -19.011 13.902 9.298 1.00 96.25 97 PRO A N 1
ATOM 796 C CA . PRO A 1 97 ? -18.564 14.618 10.493 1.00 96.25 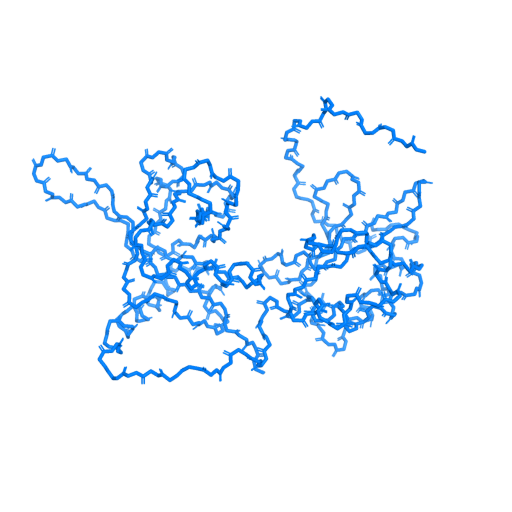97 PRO A CA 1
ATOM 797 C C . PRO A 1 97 ? -17.334 13.987 11.155 1.00 96.25 97 PRO A C 1
ATOM 799 O O . PRO A 1 97 ? -16.543 14.695 11.779 1.00 96.25 97 PRO A O 1
ATOM 802 N N . LEU A 1 98 ? -17.139 12.674 10.977 1.00 96.81 98 LEU A N 1
ATOM 803 C CA . LEU A 1 98 ? -16.010 11.931 11.533 1.00 96.81 98 LEU A CA 1
ATOM 804 C C . LEU A 1 98 ? -14.667 12.452 11.030 1.00 96.81 98 LEU A C 1
ATOM 806 O O . LEU A 1 98 ? -13.708 12.422 11.784 1.00 96.81 98 LEU A O 1
ATOM 810 N N . PHE A 1 99 ? -14.589 12.979 9.806 1.00 96.75 99 PHE A N 1
ATOM 811 C CA . PHE A 1 99 ? -13.337 13.452 9.204 1.00 96.75 99 PHE A CA 1
ATOM 812 C C . PHE A 1 99 ? -13.328 14.962 8.946 1.00 96.75 99 PHE A C 1
ATOM 814 O O . PHE A 1 99 ? -12.545 15.446 8.124 1.00 96.75 99 PHE A O 1
ATOM 821 N N . ARG A 1 100 ? -14.181 15.727 9.641 1.00 93.44 100 ARG A N 1
ATOM 822 C CA . ARG A 1 100 ? -14.280 17.191 9.483 1.00 93.44 100 ARG A CA 1
ATOM 823 C C . ARG A 1 100 ? -12.989 17.939 9.835 1.00 93.44 100 ARG A C 1
ATOM 825 O O . ARG A 1 100 ? -12.749 19.017 9.311 1.00 93.44 100 ARG A O 1
ATOM 832 N N . ALA A 1 101 ? -12.162 17.362 10.712 1.00 89.88 101 ALA A N 1
ATOM 833 C CA . ALA A 1 101 ? -10.876 17.933 11.116 1.00 89.88 101 ALA A CA 1
ATOM 834 C C . ALA A 1 101 ? -9.847 17.940 9.969 1.00 89.88 101 ALA A C 1
ATOM 836 O O . ALA A 1 101 ? -8.890 18.713 9.996 1.00 89.88 101 ALA A O 1
ATOM 837 N N . GLN A 1 102 ? -10.039 17.096 8.951 1.00 93.88 102 GLN A N 1
ATOM 838 C CA . GLN A 1 102 ? -9.157 17.020 7.795 1.00 93.88 102 GLN A CA 1
ATOM 839 C C . GLN A 1 102 ? -9.533 18.077 6.747 1.00 93.88 102 GLN A C 1
ATOM 841 O O . GLN A 1 102 ? -10.443 17.861 5.947 1.00 93.88 102 GLN A O 1
ATOM 846 N N . ALA A 1 103 ? -8.788 19.184 6.698 1.00 88.62 103 ALA A N 1
ATOM 847 C CA . ALA A 1 103 ? -8.997 20.231 5.694 1.00 88.62 103 ALA A CA 1
ATOM 848 C C . ALA A 1 103 ? -8.599 19.783 4.273 1.00 88.62 103 ALA A C 1
ATOM 850 O O . ALA A 1 103 ? -9.316 20.038 3.309 1.00 88.62 103 ALA A O 1
ATOM 851 N N . ASN A 1 104 ? -7.462 19.091 4.129 1.00 90.75 104 ASN A N 1
ATOM 852 C CA . ASN A 1 104 ? -6.977 18.628 2.829 1.00 90.75 104 ASN A CA 1
ATOM 853 C C . ASN A 1 104 ? -7.368 17.166 2.580 1.00 90.75 104 ASN A C 1
ATOM 855 O O . ASN A 1 104 ? -6.691 16.248 3.044 1.00 90.75 104 ASN A O 1
ATOM 859 N N . LYS A 1 105 ? -8.430 16.955 1.800 1.00 90.06 105 LYS A N 1
ATOM 860 C CA . LYS A 1 105 ? -8.949 15.625 1.444 1.00 90.06 105 LYS A CA 1
ATOM 861 C C . LYS A 1 105 ? -8.132 14.884 0.376 1.00 90.06 105 LYS A C 1
ATOM 863 O O . LYS A 1 105 ? -8.423 13.735 0.073 1.00 90.06 105 LYS A O 1
ATOM 868 N N . ARG A 1 106 ? -7.075 15.496 -0.174 1.00 84.75 106 ARG A N 1
ATOM 869 C CA . ARG A 1 106 ? -6.162 14.830 -1.126 1.00 84.75 106 ARG A CA 1
ATOM 870 C C . ARG A 1 106 ? -5.097 13.968 -0.442 1.00 84.75 106 ARG A C 1
ATOM 872 O O . ARG A 1 106 ? -4.374 13.249 -1.123 1.00 84.75 106 ARG A O 1
ATOM 879 N N . GLN A 1 107 ? -4.957 14.068 0.881 1.00 87.62 107 GLN A N 1
ATOM 880 C CA . GLN A 1 107 ? -4.006 13.260 1.643 1.00 87.62 107 GLN A CA 1
ATOM 881 C C . GLN A 1 107 ? -4.503 11.820 1.794 1.00 87.62 107 GLN A C 1
ATOM 883 O O . GLN A 1 107 ? -5.704 11.585 1.907 1.00 87.62 107 GLN A O 1
ATOM 888 N N . LEU A 1 108 ? -3.564 10.869 1.838 1.00 89.75 108 LEU A N 1
ATOM 889 C CA . LEU A 1 108 ? -3.877 9.450 2.023 1.00 89.75 108 LEU A CA 1
ATOM 890 C C . LEU A 1 108 ? -4.435 9.151 3.412 1.00 89.75 108 LEU A C 1
ATOM 892 O O . LEU A 1 108 ? -5.251 8.256 3.532 1.00 89.75 108 LEU A O 1
ATOM 896 N N . HIS A 1 109 ? -4.008 9.871 4.450 1.00 95.31 109 HIS A N 1
ATOM 897 C CA . HIS A 1 109 ? -4.554 9.742 5.800 1.00 95.31 109 HIS A CA 1
ATOM 898 C C . HIS A 1 109 ? -5.438 10.934 6.127 1.00 95.31 109 HIS A C 1
ATOM 900 O O . HIS A 1 109 ? -5.023 12.078 5.938 1.00 95.31 109 HIS A O 1
ATOM 906 N N . TRP A 1 110 ? -6.641 10.674 6.633 1.00 97.19 110 TRP A N 1
ATOM 907 C CA . TRP A 1 110 ? -7.554 11.712 7.094 1.00 97.19 110 TRP A CA 1
ATOM 908 C C . TRP A 1 110 ? -7.675 11.669 8.609 1.00 97.19 110 TRP A C 1
ATOM 910 O O . TRP A 1 110 ? -8.007 10.631 9.185 1.00 97.19 110 TRP A O 1
ATOM 920 N N . ARG A 1 111 ? -7.421 12.811 9.257 1.00 97.12 111 ARG A N 1
ATOM 921 C CA . ARG A 1 111 ? -7.584 12.970 10.704 1.00 97.12 111 ARG A CA 1
ATOM 922 C C . ARG A 1 111 ? -9.059 12.877 11.086 1.00 97.12 111 ARG A C 1
ATOM 924 O O . ARG A 1 111 ? -9.890 13.606 10.534 1.00 97.12 111 ARG A O 1
ATOM 931 N N . ALA A 1 112 ? -9.373 11.997 12.031 1.00 97.12 112 ALA A N 1
ATOM 932 C CA . ALA A 1 112 ? -10.721 11.871 12.559 1.00 97.12 112 ALA A CA 1
ATOM 933 C C . ALA A 1 112 ? -10.949 12.814 13.751 1.00 97.12 112 ALA A C 1
ATOM 935 O O . ALA A 1 112 ? -10.026 13.157 14.486 1.00 97.12 112 ALA A O 1
ATOM 936 N N . SER A 1 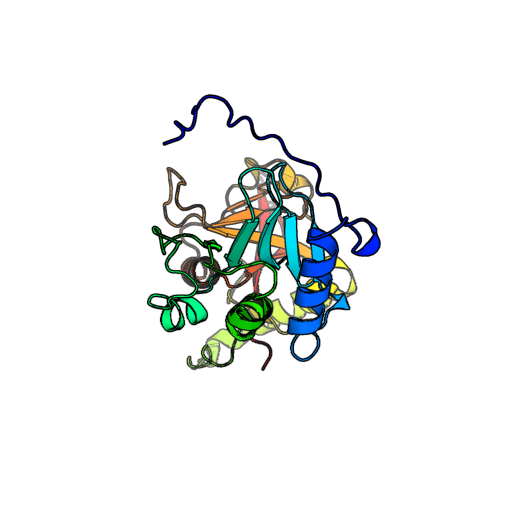113 ? -12.198 13.231 13.931 1.00 95.06 113 SER A N 1
ATOM 937 C CA . SER A 1 113 ? -12.689 14.083 15.014 1.00 95.06 113 SER A CA 1
ATOM 938 C C . SER A 1 113 ? -13.416 13.217 16.048 1.00 95.06 113 SER A C 1
ATOM 940 O O . SER A 1 113 ? -14.635 13.330 16.184 1.00 95.06 113 SER A O 1
ATOM 942 N N . ILE A 1 114 ? -12.678 12.336 16.726 1.00 95.75 114 ILE A N 1
ATOM 943 C CA . ILE A 1 114 ? -13.195 11.438 17.770 1.00 95.75 114 ILE A CA 1
ATOM 944 C C . ILE A 1 114 ? -12.286 11.446 19.002 1.00 95.75 114 ILE A C 1
ATOM 946 O O . ILE A 1 114 ? -11.088 11.706 18.884 1.00 95.75 114 ILE A O 1
ATOM 950 N N . GLU A 1 115 ? -12.850 11.089 20.151 1.00 96.00 115 GLU A N 1
ATOM 951 C CA . GLU A 1 115 ? -12.086 10.799 21.368 1.00 96.00 115 GLU A CA 1
ATOM 952 C C . GLU A 1 115 ? -11.574 9.340 21.376 1.00 96.00 115 GLU A C 1
ATOM 954 O O . GLU A 1 115 ? -12.147 8.485 20.688 1.00 96.00 115 GLU A O 1
ATOM 959 N N . PRO A 1 116 ? -10.528 8.996 22.159 1.00 94.56 116 PRO A N 1
ATOM 960 C CA . PRO A 1 116 ? -9.958 7.641 22.186 1.00 94.56 116 PRO A CA 1
ATOM 961 C C . PRO A 1 116 ? -10.981 6.536 22.482 1.00 94.56 116 PRO A C 1
ATOM 963 O O . PRO A 1 116 ? -10.949 5.449 21.905 1.00 94.56 116 PRO A O 1
ATOM 966 N N . ASN A 1 117 ? -11.933 6.811 23.373 1.00 95.56 117 ASN A N 1
ATOM 967 C CA . ASN A 1 117 ? -12.981 5.868 23.756 1.00 95.56 117 ASN A CA 1
ATOM 968 C C . ASN A 1 117 ? -14.091 5.727 22.698 1.00 95.56 117 ASN A C 1
ATOM 970 O O . ASN A 1 117 ? -14.944 4.850 22.840 1.00 95.56 117 ASN A O 1
ATOM 974 N N . GLU A 1 118 ? -14.084 6.526 21.633 1.00 96.62 118 GLU A N 1
ATOM 975 C CA . GLU A 1 118 ? -15.097 6.526 20.576 1.00 96.62 118 GLU A CA 1
ATOM 976 C C . GLU A 1 118 ? -14.645 5.801 19.300 1.00 96.62 118 GLU A C 1
ATOM 978 O O . GLU A 1 118 ? -15.309 5.904 18.270 1.00 96.62 118 GLU A O 1
ATOM 983 N N . ILE A 1 119 ? -13.552 5.029 19.357 1.00 97.56 119 ILE A N 1
ATOM 984 C CA . ILE A 1 119 ? -12.974 4.318 18.202 1.00 97.56 119 ILE A CA 1
ATOM 985 C C . ILE A 1 119 ? -13.988 3.462 17.421 1.00 97.56 119 ILE A C 1
ATOM 987 O O . ILE A 1 119 ? -13.897 3.360 16.200 1.00 97.56 119 ILE A O 1
ATOM 991 N N . GLY A 1 120 ? -15.022 2.944 18.093 1.00 97.25 120 GLY A N 1
ATOM 992 C CA . GLY A 1 120 ? -16.121 2.212 17.455 1.00 97.25 120 GLY A CA 1
ATOM 993 C C . GLY A 1 120 ? -16.877 3.016 16.387 1.00 97.25 120 GLY A C 1
ATOM 994 O O . GLY A 1 120 ? -17.384 2.431 15.435 1.00 97.25 120 GLY A O 1
ATOM 995 N N . LYS A 1 121 ? -16.892 4.357 16.463 1.00 97.69 121 LYS A N 1
ATOM 996 C CA . LYS A 1 121 ? -17.478 5.223 15.421 1.00 97.69 121 LYS A CA 1
ATOM 997 C C . LYS A 1 121 ? -16.734 5.135 14.082 1.00 97.69 121 LYS A C 1
ATOM 999 O O . LYS A 1 121 ? -17.303 5.488 13.054 1.00 97.69 121 LYS A O 1
ATOM 1004 N N . LEU A 1 122 ? -15.477 4.686 14.088 1.00 97.69 122 LEU A N 1
ATOM 1005 C CA . LEU A 1 122 ? -14.653 4.506 12.892 1.00 97.69 122 LEU A CA 1
ATOM 1006 C C . LEU A 1 122 ? -14.653 3.064 12.368 1.00 97.69 122 LEU A C 1
ATOM 1008 O O . LEU A 1 122 ? -13.925 2.800 11.418 1.00 97.69 122 LEU A O 1
ATOM 1012 N N . HIS A 1 123 ? -15.444 2.150 12.945 1.00 97.56 123 HIS A N 1
ATOM 1013 C CA . HIS A 1 123 ? -15.416 0.719 12.617 1.00 97.56 123 HIS A CA 1
ATOM 1014 C C . HIS A 1 123 ? -15.406 0.437 11.106 1.00 97.56 123 HIS A C 1
ATOM 1016 O O . HIS A 1 123 ? -14.458 -0.162 10.607 1.00 97.56 123 HIS A O 1
ATOM 1022 N N . ASP A 1 124 ? -16.416 0.916 10.368 1.00 96.88 124 ASP A N 1
ATOM 1023 C CA . ASP A 1 124 ? -16.522 0.669 8.921 1.00 96.88 124 ASP A CA 1
ATOM 1024 C C . ASP A 1 124 ? -15.320 1.231 8.147 1.00 96.88 124 ASP A C 1
ATOM 1026 O O . ASP A 1 124 ? -14.697 0.512 7.365 1.00 96.88 124 ASP A O 1
ATOM 1030 N N . ALA A 1 125 ? -14.921 2.476 8.432 1.00 96.12 125 ALA A N 1
ATOM 1031 C CA . ALA A 1 125 ? -13.755 3.090 7.805 1.00 96.12 125 ALA A CA 1
ATOM 1032 C C . ALA A 1 125 ? -12.481 2.273 8.066 1.00 96.12 125 ALA A C 1
ATOM 1034 O O . ALA A 1 125 ? -11.741 1.999 7.130 1.00 96.12 125 ALA A O 1
ATOM 1035 N N . LEU A 1 126 ? -12.242 1.834 9.306 1.00 96.81 126 LEU A N 1
ATOM 1036 C CA . LEU A 1 126 ? -11.064 1.044 9.666 1.00 96.81 126 LEU A CA 1
ATOM 1037 C C . LEU A 1 126 ? -11.067 -0.325 8.985 1.00 96.81 126 LEU A C 1
ATOM 1039 O O . LEU A 1 126 ? -10.072 -0.678 8.362 1.00 96.81 126 LEU A O 1
ATOM 1043 N N . VAL A 1 127 ? -12.177 -1.069 9.042 1.00 95.44 127 VAL A N 1
ATOM 1044 C CA . VAL A 1 127 ? -12.301 -2.384 8.390 1.00 95.44 127 VAL A CA 1
ATOM 1045 C C . VAL A 1 127 ? -12.054 -2.258 6.892 1.00 95.44 127 VAL A C 1
ATOM 1047 O O . VAL A 1 127 ? -11.288 -3.033 6.312 1.00 95.44 127 VAL A O 1
ATOM 1050 N N . ARG A 1 128 ? -12.659 -1.253 6.252 1.00 93.00 128 ARG A N 1
ATOM 1051 C CA . ARG A 1 128 ? -12.460 -1.001 4.827 1.00 93.00 128 ARG A CA 1
ATOM 1052 C C . ARG A 1 128 ? -11.040 -0.558 4.533 1.00 93.00 128 ARG A C 1
ATOM 1054 O O . ARG A 1 128 ? -10.501 -1.012 3.539 1.00 93.00 128 ARG A O 1
ATOM 1061 N N . SER A 1 129 ? -10.397 0.248 5.369 1.00 92.88 129 SER A N 1
ATOM 1062 C CA . SER A 1 129 ? -8.996 0.638 5.176 1.00 92.88 129 SER A CA 1
ATOM 1063 C C . SER A 1 129 ? -8.030 -0.531 5.370 1.00 92.88 129 SER A C 1
ATOM 1065 O O . SER A 1 129 ? -7.082 -0.657 4.595 1.00 92.88 129 SER A O 1
ATOM 1067 N N . CYS A 1 130 ? -8.298 -1.435 6.318 1.00 90.25 130 CYS A N 1
ATOM 1068 C CA . CYS A 1 130 ? -7.570 -2.698 6.457 1.00 90.25 130 CYS A CA 1
ATOM 1069 C C . CYS A 1 130 ? -7.699 -3.534 5.178 1.00 90.25 130 CYS A C 1
ATOM 1071 O O . CYS A 1 130 ? -6.696 -3.966 4.610 1.00 90.25 130 CYS A O 1
ATOM 1073 N N . LYS A 1 131 ? -8.936 -3.726 4.696 1.00 85.19 131 LYS A N 1
ATOM 1074 C CA . LYS A 1 131 ? -9.273 -4.628 3.582 1.00 85.19 131 LYS A CA 1
ATOM 1075 C C . LYS A 1 131 ? -9.111 -4.022 2.188 1.00 85.19 131 LYS A C 1
ATOM 1077 O O . LYS A 1 131 ? -9.001 -4.768 1.225 1.00 85.19 131 LYS A O 1
ATOM 1082 N N . ALA A 1 132 ? -9.081 -2.703 2.025 1.00 75.94 132 ALA A N 1
ATOM 1083 C CA . ALA A 1 132 ? -9.035 -2.053 0.709 1.00 75.94 132 ALA A CA 1
ATOM 1084 C C . ALA A 1 132 ? -7.758 -2.405 -0.058 1.00 75.94 132 ALA A C 1
ATOM 1086 O O . ALA A 1 132 ? -7.779 -2.528 -1.282 1.00 75.94 132 ALA A O 1
ATOM 1087 N N . PHE A 1 133 ? -6.674 -2.669 0.668 1.00 62.19 133 PHE A N 1
ATOM 1088 C CA . PHE A 1 133 ? -5.431 -3.188 0.109 1.00 62.19 133 PHE A CA 1
ATOM 1089 C C . PHE A 1 133 ? -5.575 -4.600 -0.488 1.00 62.19 133 PHE A C 1
ATOM 1091 O O . PHE A 1 133 ? -4.842 -4.986 -1.396 1.00 62.19 133 PHE A O 1
ATOM 1098 N N . PHE A 1 134 ? -6.565 -5.350 -0.010 1.00 53.06 134 PHE A N 1
ATOM 1099 C CA . PHE A 1 134 ? -6.900 -6.698 -0.439 1.00 53.06 134 PHE A CA 1
ATOM 1100 C C . PHE A 1 134 ? -7.907 -6.697 -1.580 1.00 53.06 134 PHE A C 1
ATOM 1102 O O . PHE A 1 134 ? -8.215 -7.783 -2.027 1.00 53.06 134 PHE A O 1
ATOM 1109 N N . GLY A 1 135 ? -8.371 -5.520 -2.035 1.00 47.88 135 GLY A N 1
ATOM 1110 C CA . GLY A 1 135 ? -9.315 -5.258 -3.120 1.00 47.88 135 GLY A CA 1
ATOM 1111 C C . GLY A 1 135 ? -10.772 -5.664 -2.817 1.00 47.88 135 GLY A C 1
ATOM 1112 O O . GLY A 1 135 ? -11.065 -6.757 -2.346 1.00 47.88 135 GLY A O 1
ATOM 1113 N N . GLY A 1 136 ? -11.717 -4.776 -3.121 1.00 39.69 136 GLY A N 1
ATOM 1114 C CA . GLY A 1 136 ? -13.154 -5.030 -2.982 1.00 39.69 136 GLY A CA 1
ATOM 1115 C C . GLY A 1 136 ? -13.834 -5.481 -4.289 1.00 39.69 136 GLY A C 1
ATOM 1116 O O . GLY A 1 136 ? -13.250 -5.358 -5.373 1.00 39.69 136 GLY A O 1
ATOM 1117 N N . PRO A 1 137 ? -15.078 -5.984 -4.214 1.00 40.03 137 PRO A N 1
ATOM 1118 C CA . PRO A 1 137 ? -15.805 -6.612 -5.326 1.00 40.03 137 PRO A CA 1
ATOM 1119 C C . PRO A 1 137 ? -16.070 -5.734 -6.574 1.00 40.03 137 PRO A C 1
ATOM 1121 O O . PRO A 1 137 ? -16.320 -6.287 -7.647 1.00 40.03 137 PRO A O 1
ATOM 1124 N N . ASP A 1 138 ? -15.937 -4.406 -6.513 1.00 41.56 138 ASP A N 1
ATOM 1125 C CA . ASP A 1 138 ? -16.398 -3.489 -7.578 1.00 41.56 138 ASP A CA 1
ATOM 1126 C C . ASP A 1 138 ? -15.475 -3.324 -8.806 1.00 41.56 138 ASP A C 1
ATOM 1128 O O . ASP A 1 138 ? -15.804 -2.607 -9.750 1.00 41.56 138 ASP A O 1
ATOM 1132 N N . CYS A 1 139 ? -14.328 -4.008 -8.871 1.00 35.97 139 CYS A N 1
ATOM 1133 C CA . CYS A 1 139 ? -13.339 -3.791 -9.944 1.00 35.97 139 CYS A CA 1
ATOM 1134 C C . CYS A 1 139 ? -13.529 -4.677 -11.209 1.00 35.97 139 CYS A C 1
ATOM 1136 O O . CYS A 1 139 ? -12.762 -4.592 -12.169 1.00 35.97 139 CYS A O 1
ATOM 1138 N N . LYS A 1 140 ? -14.539 -5.562 -11.264 1.00 36.00 140 LYS A N 1
ATOM 1139 C CA . LYS A 1 140 ? -14.596 -6.669 -12.250 1.00 36.00 140 LYS A CA 1
ATOM 1140 C C . LYS A 1 140 ? -15.539 -6.441 -13.443 1.00 36.00 140 LYS A C 1
ATOM 1142 O O . LYS A 1 140 ? -16.529 -7.154 -13.567 1.00 36.00 140 LYS A O 1
ATOM 1147 N N . LYS A 1 141 ? -15.224 -5.539 -14.387 1.00 35.06 141 LYS A N 1
ATOM 1148 C CA . LYS A 1 141 ? -15.843 -5.557 -15.742 1.00 35.06 141 LYS A CA 1
ATOM 1149 C C . LYS A 1 141 ? -14.909 -5.064 -16.860 1.00 35.06 141 LYS A C 1
ATOM 1151 O O . LYS A 1 141 ? -15.074 -3.945 -17.325 1.00 35.06 141 LYS A O 1
ATOM 1156 N N . GLN A 1 142 ? -14.006 -5.910 -17.372 1.00 36.78 142 GLN A N 1
ATOM 1157 C CA . GLN A 1 142 ? -13.474 -5.783 -18.746 1.00 36.78 142 GLN A CA 1
ATOM 1158 C C . GLN A 1 142 ? -13.229 -7.172 -19.377 1.00 36.78 142 GLN A C 1
ATOM 1160 O O . GLN A 1 142 ? -12.591 -8.031 -18.775 1.00 36.78 142 GLN A O 1
ATOM 1165 N N . LYS A 1 143 ? -13.795 -7.395 -20.576 1.00 38.59 143 LYS A N 1
ATOM 1166 C CA . LYS A 1 143 ? -13.760 -8.642 -21.374 1.00 38.59 143 LYS A CA 1
ATOM 1167 C C . LYS A 1 143 ? -12.402 -8.825 -22.078 1.00 38.59 143 LYS A C 1
ATOM 1169 O O . LYS A 1 143 ? -11.875 -7.855 -22.613 1.00 38.59 143 LYS A O 1
ATOM 1174 N N . SER A 1 144 ? -11.879 -10.055 -22.149 1.00 40.41 144 SER A N 1
ATOM 1175 C CA . SER A 1 144 ? -10.646 -10.408 -22.882 1.00 40.41 144 SER A CA 1
ATOM 1176 C C . SER A 1 144 ? -10.923 -11.150 -24.196 1.00 40.41 144 SER A C 1
ATOM 1178 O O . SER A 1 144 ? -11.779 -12.031 -24.238 1.00 40.41 144 SER A O 1
ATOM 1180 N N . SER A 1 145 ? -10.167 -10.813 -25.247 1.00 41.47 145 SER A N 1
ATOM 1181 C CA . SER A 1 145 ? -10.087 -11.529 -26.529 1.00 41.47 145 SER A CA 1
ATOM 1182 C C . SER A 1 145 ? -8.988 -12.607 -26.516 1.00 41.47 145 SER A C 1
ATOM 1184 O O . SER A 1 145 ? -8.027 -12.528 -25.749 1.00 41.47 145 SER A O 1
ATOM 1186 N N . THR A 1 146 ? -9.135 -13.614 -27.377 1.00 45.25 146 THR A N 1
ATOM 1187 C CA . THR A 1 146 ? -8.400 -14.893 -27.381 1.00 45.25 146 THR A CA 1
ATOM 1188 C C . THR A 1 146 ? -6.915 -14.825 -27.774 1.00 45.25 146 THR A C 1
ATOM 1190 O O . THR A 1 146 ? -6.146 -15.677 -27.337 1.00 45.25 146 THR A O 1
ATOM 1193 N N . ASP A 1 147 ? -6.450 -13.796 -28.492 1.00 46.22 147 ASP A N 1
ATOM 1194 C CA . ASP A 1 147 ? -5.043 -13.713 -28.948 1.00 46.22 147 ASP A CA 1
ATOM 1195 C C . ASP A 1 147 ? -4.049 -13.232 -27.871 1.00 46.22 147 ASP A C 1
ATOM 1197 O O . ASP A 1 147 ? -2.834 -13.388 -28.005 1.00 46.22 147 ASP A O 1
ATOM 1201 N N . ALA A 1 148 ? -4.543 -12.676 -26.762 1.00 55.44 148 ALA A N 1
ATOM 1202 C CA . ALA A 1 148 ? -3.711 -12.207 -25.653 1.00 55.44 148 ALA A CA 1
ATOM 1203 C C . ALA A 1 148 ? -3.371 -13.305 -24.621 1.00 55.44 148 ALA A C 1
ATOM 1205 O O . ALA A 1 148 ? -2.589 -13.059 -23.697 1.00 55.44 148 ALA A O 1
ATOM 1206 N N . GLU A 1 149 ? -3.944 -14.510 -24.738 1.00 58.91 149 GLU A N 1
ATOM 1207 C CA . GLU A 1 149 ? -3.830 -15.535 -23.692 1.00 58.91 149 GLU A CA 1
ATOM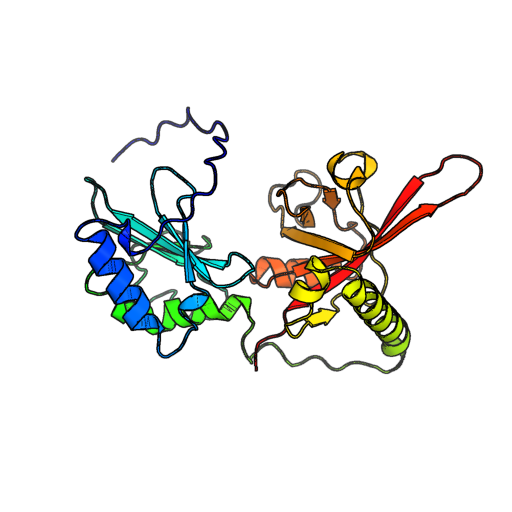 1208 C C . GLU A 1 149 ? -2.478 -16.261 -23.662 1.00 58.91 149 GLU A C 1
ATOM 1210 O O . GLU A 1 149 ? -1.992 -16.587 -22.578 1.00 58.91 149 GLU A O 1
ATOM 1215 N N . LEU A 1 150 ? -1.839 -16.510 -24.811 1.00 59.34 150 LEU A N 1
ATOM 1216 C CA . LEU A 1 150 ? -0.622 -17.336 -24.865 1.00 59.34 150 LEU A CA 1
ATOM 1217 C C . LEU A 1 150 ? 0.580 -16.705 -24.125 1.00 59.34 150 LEU A C 1
ATOM 1219 O O . LEU A 1 150 ? 1.210 -17.394 -23.314 1.00 59.34 150 LEU A O 1
ATOM 1223 N N . PRO A 1 151 ? 0.902 -15.410 -24.338 1.00 66.81 151 PRO A N 1
ATOM 1224 C CA . PRO A 1 151 ? 1.973 -14.731 -23.603 1.00 66.81 151 PRO A CA 1
ATOM 1225 C C . PRO A 1 151 ? 1.686 -14.647 -22.098 1.00 66.81 151 PRO A C 1
ATOM 1227 O O . PRO A 1 151 ? 2.580 -14.867 -21.280 1.00 66.81 151 PRO A O 1
ATOM 1230 N N . LYS A 1 152 ? 0.416 -14.419 -21.734 1.00 66.50 152 LYS A N 1
ATOM 1231 C CA . LYS A 1 152 ? -0.043 -14.368 -20.343 1.00 66.50 152 LYS A CA 1
ATOM 1232 C C . LYS A 1 152 ? 0.162 -15.712 -19.637 1.00 66.50 152 LYS A C 1
ATOM 1234 O O . LYS A 1 152 ? 0.729 -15.737 -18.551 1.00 66.50 152 LYS A O 1
ATOM 1239 N N . ARG A 1 153 ? -0.210 -16.833 -20.275 1.00 72.50 153 ARG A N 1
ATOM 1240 C CA . ARG A 1 153 ? -0.010 -18.188 -19.724 1.00 72.50 153 ARG A CA 1
ATOM 1241 C C . ARG A 1 153 ? 1.464 -18.508 -19.480 1.00 72.50 153 ARG A C 1
ATOM 1243 O O . ARG A 1 153 ? 1.788 -19.016 -18.411 1.00 72.50 153 ARG A O 1
ATOM 1250 N N . ARG A 1 154 ? 2.358 -18.184 -20.425 1.00 75.94 154 ARG A N 1
ATOM 1251 C CA . ARG A 1 154 ? 3.810 -18.402 -20.255 1.00 75.94 154 ARG A CA 1
ATOM 1252 C C . ARG A 1 154 ? 4.364 -17.638 -19.056 1.00 75.94 154 ARG A C 1
ATOM 1254 O O . ARG A 1 154 ? 5.078 -18.217 -18.246 1.00 75.94 154 ARG A O 1
ATOM 1261 N N . MET A 1 155 ? 3.987 -16.370 -18.917 1.00 77.00 155 MET A N 1
ATOM 1262 C CA . MET A 1 155 ? 4.413 -15.545 -17.789 1.00 77.00 155 MET A CA 1
ATOM 1263 C C . MET A 1 155 ? 3.877 -16.079 -16.457 1.00 77.00 155 MET A C 1
ATOM 1265 O O . MET A 1 155 ? 4.626 -16.178 -15.492 1.00 77.00 155 MET A O 1
ATOM 1269 N N . THR A 1 156 ? 2.610 -16.496 -16.412 1.00 77.12 156 THR A N 1
ATOM 1270 C CA . THR A 1 156 ? 2.029 -17.121 -15.217 1.00 77.12 156 THR A CA 1
ATOM 1271 C C . THR A 1 156 ? 2.745 -18.417 -14.831 1.00 77.12 156 THR A C 1
ATOM 1273 O O . THR A 1 156 ? 2.993 -18.617 -13.647 1.00 77.12 156 THR A O 1
ATOM 1276 N N . MET A 1 157 ? 3.102 -19.283 -15.788 1.00 79.00 157 MET A N 1
ATOM 1277 C CA . MET A 1 157 ? 3.875 -20.498 -15.485 1.00 79.00 157 MET A CA 1
ATOM 1278 C C . MET A 1 157 ? 5.256 -20.154 -14.931 1.00 79.00 157 MET A C 1
ATOM 1280 O O . MET A 1 157 ? 5.635 -20.684 -13.894 1.00 79.00 157 MET A O 1
ATOM 1284 N N . ARG A 1 158 ? 5.958 -19.196 -15.544 1.00 80.94 158 ARG A N 1
ATOM 1285 C CA . ARG A 1 158 ? 7.286 -18.790 -15.077 1.00 80.94 158 ARG A CA 1
ATOM 1286 C C . ARG A 1 158 ? 7.267 -18.189 -13.669 1.00 80.94 158 ARG A C 1
ATOM 1288 O O . ARG A 1 158 ? 8.157 -18.467 -12.879 1.00 80.94 158 ARG A O 1
ATOM 1295 N N . ILE A 1 159 ? 6.250 -17.393 -13.339 1.00 79.31 159 ILE A N 1
ATOM 1296 C CA . ILE A 1 159 ? 6.057 -16.864 -11.980 1.00 79.31 159 ILE A CA 1
ATOM 1297 C C . ILE A 1 159 ? 5.843 -18.006 -10.974 1.00 79.31 159 ILE A C 1
ATOM 1299 O O . ILE A 1 159 ? 6.415 -17.966 -9.890 1.00 79.31 159 ILE A O 1
ATOM 1303 N N . LYS A 1 160 ? 5.063 -19.036 -11.334 1.00 81.12 160 LYS A N 1
ATOM 1304 C CA . LYS A 1 160 ? 4.854 -20.212 -10.475 1.00 81.12 160 LYS A CA 1
ATOM 1305 C C . LYS A 1 160 ? 6.144 -21.004 -10.256 1.00 81.12 160 LYS A C 1
ATOM 1307 O O . LYS A 1 160 ? 6.454 -21.305 -9.113 1.00 81.12 160 LYS A O 1
ATOM 1312 N N . GLU A 1 161 ? 6.912 -21.265 -11.315 1.00 81.62 161 GLU A N 1
ATOM 1313 C CA . GLU A 1 161 ? 8.225 -21.928 -11.217 1.00 81.62 161 GLU A CA 1
ATOM 1314 C C . GLU A 1 161 ? 9.177 -21.163 -10.289 1.00 81.62 161 GLU A C 1
ATOM 1316 O O . GLU A 1 161 ? 9.841 -21.750 -9.442 1.00 81.62 161 GLU A O 1
ATOM 1321 N N . LEU A 1 162 ? 9.239 -19.834 -10.423 1.00 79.19 162 LEU A N 1
ATOM 1322 C CA . LEU A 1 162 ? 10.096 -19.014 -9.567 1.00 79.19 162 LEU A CA 1
ATOM 1323 C C . LEU A 1 162 ? 9.658 -19.069 -8.102 1.00 79.19 162 LEU A C 1
ATOM 1325 O O . LEU A 1 162 ? 10.514 -19.075 -7.218 1.00 79.19 162 LEU A O 1
ATOM 1329 N N . ALA A 1 163 ? 8.352 -19.146 -7.841 1.00 78.06 163 ALA A N 1
ATOM 1330 C CA . ALA A 1 163 ? 7.825 -19.220 -6.485 1.00 78.06 163 ALA A CA 1
ATOM 1331 C C . ALA A 1 163 ? 8.273 -20.492 -5.765 1.00 78.06 163 ALA A C 1
ATOM 1333 O O . ALA A 1 163 ? 8.654 -20.413 -4.607 1.00 78.06 163 ALA A O 1
ATOM 1334 N N . GLU A 1 164 ? 8.371 -21.627 -6.461 1.00 79.94 164 GLU A N 1
ATOM 1335 C CA . GLU A 1 164 ? 8.889 -22.879 -5.880 1.00 79.94 164 GLU A CA 1
ATOM 1336 C C . GLU A 1 164 ? 10.310 -22.736 -5.304 1.00 79.94 164 GLU A C 1
ATOM 1338 O O . GLU A 1 164 ? 10.708 -23.498 -4.426 1.00 79.94 164 GLU A O 1
ATOM 1343 N N . THR A 1 165 ? 11.069 -21.740 -5.770 1.00 76.75 165 THR A N 1
ATOM 1344 C CA . THR A 1 165 ? 12.460 -21.487 -5.363 1.00 76.75 165 THR A CA 1
ATOM 1345 C C . THR A 1 165 ? 12.657 -20.196 -4.563 1.00 76.75 165 THR A C 1
ATOM 1347 O O . THR A 1 165 ? 13.771 -19.915 -4.123 1.00 76.75 165 THR A O 1
ATOM 1350 N N . SER A 1 166 ? 11.599 -19.405 -4.361 1.00 79.25 166 SER A N 1
ATOM 1351 C CA . SER A 1 166 ? 11.656 -18.095 -3.707 1.00 79.25 166 SER A CA 1
ATOM 1352 C C . SER A 1 166 ? 10.573 -17.985 -2.635 1.00 79.25 166 SER A C 1
ATOM 1354 O O . SER A 1 166 ? 9.378 -17.966 -2.938 1.00 79.25 166 SER A O 1
ATOM 1356 N N . SER A 1 167 ? 10.998 -17.875 -1.372 1.00 75.75 167 SER A N 1
ATOM 1357 C CA . SER A 1 167 ? 10.109 -17.631 -0.228 1.00 75.75 167 SER A CA 1
ATOM 1358 C C . SER A 1 167 ? 9.305 -16.346 -0.406 1.00 75.75 167 SER A C 1
ATOM 1360 O O . SER A 1 167 ? 8.089 -16.354 -0.234 1.00 75.75 167 SER A O 1
ATOM 1362 N N . ASP A 1 168 ? 9.976 -15.279 -0.838 1.00 71.38 168 ASP A N 1
ATOM 1363 C CA . ASP A 1 168 ? 9.396 -13.943 -0.979 1.00 71.38 168 ASP A CA 1
ATOM 1364 C C . ASP A 1 168 ? 8.315 -13.937 -2.064 1.00 71.38 168 ASP A C 1
ATOM 1366 O O . ASP A 1 168 ? 7.237 -13.368 -1.897 1.00 71.38 168 ASP A O 1
ATOM 1370 N N . LEU A 1 169 ? 8.573 -14.622 -3.184 1.00 73.81 169 LEU A N 1
ATOM 1371 C CA . LEU A 1 169 ? 7.586 -14.762 -4.244 1.00 73.81 169 LEU A CA 1
ATOM 1372 C C . LEU A 1 169 ? 6.459 -15.719 -3.851 1.00 73.81 169 LEU A C 1
ATOM 1374 O O . LEU A 1 169 ? 5.318 -15.472 -4.220 1.00 73.81 169 LEU A O 1
ATOM 1378 N N . THR A 1 170 ? 6.746 -16.785 -3.099 1.00 74.12 170 THR A N 1
ATOM 1379 C CA . THR A 1 170 ? 5.708 -17.681 -2.563 1.00 74.12 170 THR A CA 1
ATOM 1380 C C . THR A 1 170 ? 4.730 -16.905 -1.696 1.00 74.12 170 THR A C 1
ATOM 1382 O O . THR A 1 170 ? 3.523 -17.030 -1.877 1.00 74.12 170 THR A O 1
ATOM 1385 N N . GLU A 1 171 ? 5.234 -16.071 -0.791 1.00 71.69 171 GLU A N 1
ATOM 1386 C CA . GLU A 1 171 ? 4.423 -15.193 0.052 1.00 71.69 171 GLU A CA 1
ATOM 1387 C C . GLU A 1 171 ? 3.575 -14.239 -0.796 1.00 71.69 171 GLU A C 1
ATOM 1389 O O . GLU A 1 171 ? 2.353 -14.186 -0.659 1.00 71.69 171 GLU A O 1
ATOM 1394 N N . VAL A 1 172 ? 4.200 -13.616 -1.796 1.00 69.81 172 VAL A N 1
ATOM 1395 C CA . VAL A 1 172 ? 3.549 -12.757 -2.796 1.00 69.81 172 VAL A CA 1
ATOM 1396 C C . VAL A 1 172 ? 2.715 -13.548 -3.809 1.00 69.81 172 VAL A C 1
ATOM 1398 O O . VAL A 1 172 ? 2.192 -12.963 -4.738 1.00 69.81 172 VAL A O 1
ATOM 1401 N N . LEU A 1 173 ? 2.544 -14.862 -3.681 1.00 72.81 173 LEU A N 1
ATOM 1402 C CA . LEU A 1 173 ? 1.612 -15.655 -4.493 1.00 72.81 173 LEU A CA 1
ATOM 1403 C C . LEU A 1 173 ? 0.597 -16.434 -3.651 1.00 72.81 173 LEU A C 1
ATOM 1405 O O . LEU A 1 173 ? -0.284 -17.069 -4.231 1.00 72.81 173 LEU A O 1
ATOM 1409 N N . LYS A 1 174 ? 0.671 -16.367 -2.312 1.00 73.62 174 LYS A N 1
ATOM 1410 C CA . LYS A 1 174 ? -0.361 -16.928 -1.421 1.00 73.62 174 LYS A CA 1
ATOM 1411 C C . LYS A 1 174 ? -1.723 -16.288 -1.679 1.00 73.62 174 LYS A C 1
ATOM 1413 O O . LYS A 1 174 ? -2.752 -16.956 -1.605 1.00 73.62 174 LYS A O 1
ATOM 1418 N N . ASP A 1 175 ? -1.723 -15.006 -2.024 1.00 68.12 175 ASP A N 1
ATOM 1419 C CA . ASP A 1 175 ? -2.938 -14.280 -2.374 1.00 68.12 175 ASP A CA 1
ATOM 1420 C C . ASP A 1 175 ? -3.323 -14.476 -3.848 1.00 68.12 175 ASP A C 1
ATOM 1422 O O . ASP A 1 175 ? -2.567 -14.994 -4.668 1.00 68.12 175 ASP A O 1
ATOM 1426 N N . ARG A 1 176 ? -4.533 -14.067 -4.234 1.00 75.62 176 ARG A N 1
ATOM 1427 C CA . ARG A 1 176 ? -4.903 -14.041 -5.656 1.00 75.62 176 ARG A CA 1
ATOM 1428 C C . ARG A 1 176 ? -4.247 -12.830 -6.308 1.00 75.62 176 ARG A C 1
ATOM 1430 O O . ARG A 1 176 ? -4.384 -11.723 -5.802 1.00 75.62 176 ARG A O 1
ATOM 1437 N N . TYR A 1 177 ? -3.594 -13.018 -7.452 1.00 78.56 177 TYR A N 1
ATOM 1438 C CA . TYR A 1 177 ? -2.972 -11.930 -8.212 1.00 78.56 177 TYR A CA 1
ATOM 1439 C C . TYR A 1 177 ? -3.461 -11.921 -9.653 1.00 78.56 177 TYR A C 1
ATOM 1441 O O . TYR A 1 177 ? -3.572 -12.959 -10.306 1.00 78.56 177 TYR A O 1
ATOM 1449 N N . THR A 1 178 ? -3.690 -10.720 -10.174 1.00 83.94 178 THR A N 1
ATOM 1450 C CA . THR A 1 178 ? -3.892 -10.475 -11.595 1.00 83.94 178 THR A CA 1
ATOM 1451 C C . THR A 1 178 ? -2.606 -9.933 -12.202 1.00 83.94 178 THR A C 1
ATOM 1453 O O . THR A 1 178 ? -2.038 -8.937 -11.752 1.00 83.94 178 THR A O 1
ATOM 1456 N N . LEU A 1 179 ? -2.167 -10.573 -13.282 1.00 85.31 179 LEU A N 1
ATOM 1457 C CA . LEU A 1 179 ? -1.083 -10.067 -14.111 1.00 85.31 179 LEU A CA 1
ATOM 1458 C C . LEU A 1 179 ? -1.550 -8.818 -14.876 1.00 85.31 179 LEU A C 1
ATOM 1460 O O . LEU A 1 179 ? -2.484 -8.898 -15.679 1.00 85.31 179 LEU A O 1
ATOM 1464 N N . LEU A 1 180 ? -0.887 -7.687 -14.636 1.00 84.31 180 LEU A N 1
ATOM 1465 C CA . LEU A 1 180 ? -1.148 -6.406 -15.298 1.00 84.31 180 LEU A CA 1
ATOM 1466 C C . LEU A 1 180 ? -0.455 -6.293 -16.661 1.00 84.31 180 LEU A C 1
ATOM 1468 O O . LEU A 1 180 ? -0.914 -5.549 -17.526 1.00 84.31 180 LEU A O 1
ATOM 1472 N N . SER A 1 181 ? 0.644 -7.020 -16.869 1.00 81.00 181 SER A N 1
ATOM 1473 C CA . SER A 1 181 ? 1.421 -6.980 -18.109 1.00 81.00 181 SER A CA 1
ATOM 1474 C C . SER A 1 181 ? 1.194 -8.217 -18.971 1.00 81.00 181 SER A C 1
ATOM 1476 O O . SER A 1 181 ? 1.365 -9.340 -18.518 1.00 81.00 181 SER A O 1
ATOM 1478 N N . GLN A 1 182 ? 0.881 -8.035 -20.255 1.00 72.00 182 GLN A N 1
ATOM 1479 C CA . GLN A 1 182 ? 0.777 -9.158 -21.203 1.00 72.00 182 GLN A CA 1
ATOM 1480 C C . GLN A 1 182 ? 2.143 -9.663 -21.704 1.00 72.00 182 GLN A C 1
ATOM 1482 O O . GLN A 1 182 ? 2.214 -10.697 -22.361 1.00 72.00 182 GLN A O 1
ATOM 1487 N N . ARG A 1 183 ? 3.219 -8.907 -21.463 1.00 80.00 183 ARG A N 1
ATOM 1488 C CA . ARG A 1 183 ? 4.592 -9.190 -21.905 1.00 80.00 183 ARG A CA 1
ATOM 1489 C C . ARG A 1 183 ? 5.578 -8.728 -20.844 1.00 80.00 183 ARG A C 1
ATOM 1491 O O . ARG A 1 183 ? 5.234 -7.857 -20.046 1.00 80.00 183 ARG A O 1
ATOM 1498 N N . ASP A 1 184 ? 6.795 -9.254 -20.907 1.00 83.00 184 ASP A N 1
ATOM 1499 C CA . ASP A 1 184 ? 7.895 -8.847 -20.039 1.00 83.00 184 ASP A CA 1
ATOM 150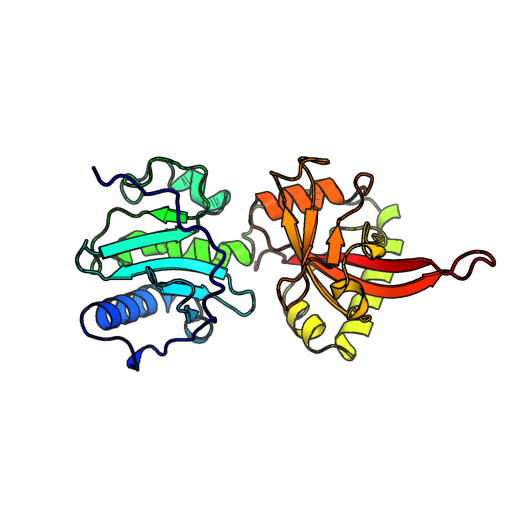0 C C . ASP A 1 184 ? 8.116 -7.342 -20.133 1.00 83.00 184 ASP A C 1
ATOM 1502 O O . ASP A 1 184 ? 8.169 -6.755 -21.222 1.00 83.00 184 ASP A O 1
ATOM 1506 N N . VAL A 1 185 ? 8.262 -6.716 -18.972 1.00 91.75 185 VAL A N 1
ATOM 1507 C CA . VAL A 1 185 ? 8.648 -5.316 -18.874 1.00 91.75 185 VAL A CA 1
ATOM 1508 C C . VAL A 1 185 ? 10.130 -5.246 -18.564 1.00 91.75 185 VAL A C 1
ATOM 1510 O O . VAL A 1 185 ? 10.580 -5.781 -17.562 1.00 91.75 185 VAL A O 1
ATOM 1513 N N . ILE A 1 186 ? 10.901 -4.587 -19.424 1.00 94.25 186 ILE A N 1
ATOM 1514 C CA . ILE A 1 186 ? 12.326 -4.370 -19.168 1.00 94.25 186 ILE A CA 1
ATOM 1515 C C . ILE A 1 186 ? 12.456 -3.199 -18.196 1.00 94.25 186 ILE A C 1
ATOM 1517 O O . ILE A 1 186 ? 11.979 -2.110 -18.503 1.00 94.25 186 ILE A O 1
ATOM 1521 N N . LEU A 1 187 ? 13.101 -3.405 -17.051 1.00 95.62 187 LEU A N 1
ATOM 1522 C CA . LEU A 1 187 ? 13.398 -2.344 -16.090 1.00 95.62 187 LEU A CA 1
ATOM 1523 C C . LEU A 1 187 ? 14.252 -1.253 -16.752 1.00 95.62 187 LEU A C 1
ATOM 1525 O O . LEU A 1 187 ? 15.309 -1.537 -17.322 1.00 95.62 187 LEU A O 1
ATOM 1529 N N . ALA A 1 188 ? 13.808 0.001 -16.675 1.00 96.31 188 ALA A N 1
ATOM 1530 C CA . ALA A 1 188 ? 14.581 1.14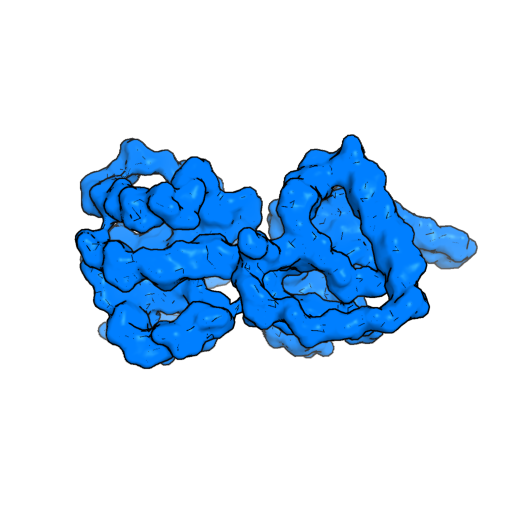5 -17.138 1.00 96.31 188 ALA A CA 1
ATOM 1531 C C . ALA A 1 188 ? 15.444 1.707 -16.005 1.00 96.31 188 ALA A C 1
ATOM 1533 O O . ALA A 1 188 ? 15.088 1.642 -14.832 1.00 96.31 188 ALA A O 1
ATOM 1534 N N . GLY A 1 189 ? 16.588 2.286 -16.367 1.00 94.94 189 GLY A N 1
ATOM 1535 C CA . GLY A 1 189 ? 17.438 3.015 -15.427 1.00 94.94 189 GLY A CA 1
ATOM 1536 C C . GLY A 1 189 ? 18.256 2.155 -14.459 1.00 94.94 189 GLY A C 1
ATOM 1537 O O . GLY A 1 189 ? 18.986 2.722 -13.658 1.00 94.94 189 GLY A O 1
ATOM 1538 N N . SER A 1 190 ? 18.222 0.821 -14.557 1.00 94.00 190 SER A N 1
ATOM 1539 C CA . SER A 1 190 ? 18.923 -0.076 -13.619 1.00 94.00 190 SER A CA 1
ATOM 1540 C C . SER A 1 190 ? 20.416 0.238 -13.455 1.00 94.00 190 SER A C 1
ATOM 1542 O O . SER A 1 190 ? 20.941 0.180 -12.352 1.00 94.00 190 SER A O 1
ATOM 1544 N N . ASN A 1 191 ? 21.095 0.665 -14.524 1.00 92.00 191 ASN A N 1
ATOM 1545 C CA . ASN A 1 191 ? 22.522 1.017 -14.480 1.00 92.00 191 ASN A CA 1
ATOM 1546 C C . ASN A 1 191 ? 22.839 2.260 -13.625 1.00 92.00 191 ASN A C 1
ATOM 1548 O O . ASN A 1 191 ? 24.003 2.496 -13.323 1.00 92.00 191 ASN A O 1
ATOM 1552 N N . TYR A 1 192 ? 21.836 3.072 -13.280 1.00 94.88 192 TYR A N 1
ATOM 1553 C CA . TYR A 1 192 ? 21.993 4.261 -12.435 1.00 94.88 192 TYR A CA 1
ATOM 1554 C C . TYR A 1 192 ? 21.671 3.978 -10.962 1.00 94.88 192 TYR A C 1
ATOM 1556 O O . TYR A 1 192 ? 21.866 4.846 -10.116 1.00 94.88 192 TYR A O 1
ATOM 1564 N N . HIS A 1 193 ? 21.197 2.769 -10.648 1.00 95.38 193 HIS A N 1
ATOM 1565 C CA . HIS A 1 193 ? 20.727 2.391 -9.323 1.00 95.38 193 HIS A CA 1
ATOM 1566 C C . HIS A 1 193 ? 21.477 1.145 -8.823 1.00 95.38 193 HIS A C 1
ATOM 1568 O O . HIS A 1 193 ? 21.171 0.030 -9.262 1.00 95.38 193 HIS A O 1
ATOM 1574 N N . PRO A 1 194 ? 22.445 1.299 -7.894 1.00 94.00 194 PRO A N 1
ATOM 1575 C CA . PRO A 1 194 ? 23.285 0.198 -7.411 1.00 94.00 194 PRO A CA 1
ATOM 1576 C C . PRO A 1 194 ? 22.505 -0.971 -6.798 1.00 94.00 194 PRO A C 1
ATOM 1578 O O . PRO A 1 194 ? 22.924 -2.119 -6.925 1.00 94.00 194 PRO A O 1
ATOM 1581 N N . ALA A 1 195 ? 21.347 -0.708 -6.184 1.00 92.25 195 ALA A N 1
ATOM 1582 C CA . ALA A 1 195 ? 20.481 -1.747 -5.626 1.00 92.25 195 ALA A CA 1
ATOM 1583 C C . ALA A 1 195 ? 20.019 -2.766 -6.685 1.00 92.25 195 ALA A C 1
ATOM 1585 O O . ALA A 1 195 ? 19.794 -3.934 -6.368 1.00 92.25 195 ALA A O 1
ATOM 1586 N N . SER A 1 196 ? 19.978 -2.378 -7.967 1.00 94.31 196 SER A N 1
ATOM 1587 C CA . SER A 1 196 ? 19.650 -3.301 -9.055 1.00 94.31 196 SER A CA 1
ATOM 1588 C C . SER A 1 196 ? 20.662 -4.451 -9.198 1.00 94.31 196 SER A C 1
ATOM 1590 O O . SER A 1 196 ? 20.309 -5.515 -9.707 1.00 94.31 196 SER A O 1
ATOM 1592 N N . GLU A 1 197 ? 21.912 -4.288 -8.737 1.00 93.44 197 GLU A N 1
ATOM 1593 C CA . GLU A 1 197 ? 22.951 -5.336 -8.718 1.00 93.44 197 GLU A CA 1
ATOM 1594 C C . GLU A 1 197 ? 22.652 -6.488 -7.767 1.00 93.44 197 GLU A C 1
ATOM 1596 O O . GLU A 1 197 ? 23.128 -7.600 -7.986 1.00 93.44 197 GLU A O 1
ATOM 1601 N N . LYS A 1 198 ? 21.796 -6.260 -6.772 1.00 92.50 198 LYS A N 1
ATOM 1602 C CA . LYS A 1 198 ? 21.415 -7.274 -5.788 1.00 92.50 198 LYS A CA 1
ATOM 1603 C C . LYS A 1 198 ? 20.228 -8.131 -6.243 1.00 92.50 198 LYS A C 1
ATOM 1605 O O . LYS A 1 198 ? 19.936 -9.140 -5.603 1.00 92.50 198 LYS A O 1
ATOM 1610 N N . LEU A 1 199 ? 19.544 -7.741 -7.323 1.00 92.81 199 LEU A N 1
ATOM 1611 C CA . LEU A 1 199 ? 18.338 -8.423 -7.791 1.00 92.81 199 LEU A CA 1
ATOM 1612 C C . LEU A 1 199 ? 18.642 -9.821 -8.327 1.00 92.81 199 LEU A C 1
ATOM 1614 O O . LEU A 1 199 ? 19.663 -10.058 -8.972 1.00 92.81 199 LEU A O 1
ATOM 1618 N N . ARG A 1 200 ? 17.720 -10.748 -8.093 1.00 91.81 200 ARG A N 1
ATOM 1619 C CA . ARG A 1 200 ? 17.767 -12.130 -8.576 1.00 91.81 200 ARG A CA 1
ATOM 1620 C C . ARG A 1 200 ? 16.438 -12.476 -9.231 1.00 91.81 200 ARG A C 1
ATOM 1622 O O . ARG A 1 200 ? 15.443 -11.784 -9.026 1.00 91.81 200 ARG A O 1
ATOM 1629 N N . ASP A 1 201 ? 16.417 -13.549 -10.005 1.00 90.88 201 ASP A N 1
ATOM 1630 C CA . ASP A 1 201 ? 15.158 -14.130 -10.463 1.00 90.88 201 ASP A CA 1
ATOM 1631 C C . ASP A 1 201 ? 14.283 -14.461 -9.242 1.00 90.88 201 ASP A C 1
ATOM 1633 O O . ASP A 1 201 ? 14.768 -14.987 -8.240 1.00 90.88 201 ASP A O 1
ATOM 1637 N N . GLY A 1 202 ? 13.010 -14.081 -9.304 1.00 87.12 202 GLY A N 1
ATOM 1638 C CA . GLY A 1 202 ? 12.059 -14.173 -8.197 1.00 87.12 202 GLY A CA 1
ATOM 1639 C C . GLY A 1 202 ? 12.036 -12.963 -7.257 1.00 87.12 202 GLY A C 1
ATOM 1640 O O . GLY A 1 202 ? 11.082 -12.838 -6.496 1.00 87.12 202 GLY A O 1
ATOM 1641 N N . SER A 1 203 ? 13.005 -12.035 -7.323 1.00 88.62 203 SER A N 1
ATOM 1642 C CA . SER A 1 203 ? 12.975 -10.825 -6.486 1.00 88.62 203 SER A CA 1
ATOM 1643 C C . SER A 1 203 ? 11.683 -10.031 -6.691 1.00 88.62 203 SER A C 1
ATOM 1645 O O . SER A 1 203 ? 11.265 -9.785 -7.827 1.00 88.62 203 SER A O 1
ATOM 1647 N N . VAL A 1 204 ? 11.083 -9.589 -5.585 1.00 90.94 204 VAL A N 1
ATOM 1648 C CA . VAL A 1 204 ? 9.849 -8.801 -5.579 1.00 90.94 204 VAL A CA 1
ATOM 1649 C C . VAL A 1 204 ? 10.168 -7.330 -5.334 1.00 90.94 204 VAL A C 1
ATOM 1651 O O . VAL A 1 204 ? 10.884 -6.975 -4.401 1.00 90.94 204 VAL A O 1
ATOM 1654 N N . LEU A 1 205 ? 9.598 -6.467 -6.169 1.00 94.69 205 LEU A N 1
ATOM 1655 C CA . LEU A 1 205 ? 9.777 -5.022 -6.138 1.00 94.69 205 LEU A CA 1
ATOM 1656 C C . LEU A 1 205 ? 8.447 -4.320 -5.884 1.00 94.69 205 LEU A C 1
ATOM 1658 O O . LEU A 1 205 ? 7.409 -4.753 -6.384 1.00 94.69 205 LEU A O 1
ATOM 1662 N N . THR A 1 206 ? 8.477 -3.200 -5.171 1.00 94.06 206 THR A N 1
ATOM 1663 C CA . THR A 1 206 ? 7.312 -2.332 -4.952 1.00 94.06 206 THR A CA 1
ATOM 1664 C C . THR A 1 206 ? 7.246 -1.247 -6.016 1.00 94.06 206 THR A C 1
ATOM 1666 O O . THR A 1 206 ? 8.231 -0.547 -6.231 1.00 94.06 206 THR A O 1
ATOM 1669 N N . CYS A 1 207 ? 6.093 -1.085 -6.666 1.00 96.25 207 CYS A N 1
ATOM 1670 C CA . CYS A 1 207 ? 5.859 0.010 -7.606 1.00 96.25 207 CYS A CA 1
ATOM 1671 C C . CYS A 1 207 ? 5.263 1.226 -6.883 1.00 96.25 207 CYS A C 1
ATOM 1673 O O . CYS A 1 207 ? 4.245 1.098 -6.204 1.00 96.25 207 CYS A O 1
ATOM 1675 N N . VAL A 1 208 ? 5.860 2.405 -7.065 1.00 95.69 208 VAL A N 1
ATOM 1676 C CA . VAL A 1 208 ? 5.411 3.669 -6.458 1.00 95.69 208 VAL A CA 1
ATOM 1677 C C . VAL A 1 208 ? 5.329 4.753 -7.528 1.00 95.69 208 VAL A C 1
ATOM 1679 O O . VAL A 1 208 ? 6.236 4.890 -8.346 1.00 95.69 208 VAL A O 1
ATOM 1682 N N . HIS A 1 209 ? 4.242 5.524 -7.527 1.00 97.31 209 HIS A N 1
ATOM 1683 C CA . HIS A 1 209 ? 4.066 6.671 -8.413 1.00 97.31 209 HIS A CA 1
ATOM 1684 C C . HIS A 1 209 ? 4.830 7.879 -7.850 1.00 97.31 209 HIS A C 1
ATOM 1686 O O . HIS A 1 209 ? 4.495 8.383 -6.778 1.00 97.31 209 HIS A O 1
ATOM 1692 N N . GLU A 1 210 ? 5.851 8.341 -8.569 1.00 97.00 210 GLU A N 1
ATOM 1693 C CA . GLU A 1 210 ? 6.688 9.488 -8.209 1.00 97.00 210 GLU A CA 1
ATOM 1694 C C . GLU A 1 210 ? 6.186 10.756 -8.924 1.00 97.00 210 GLU A C 1
ATOM 1696 O O . GLU A 1 210 ? 6.730 11.171 -9.944 1.00 97.00 210 GLU A O 1
ATOM 1701 N N . LYS A 1 211 ? 5.121 11.368 -8.391 1.00 95.19 211 LYS A N 1
ATOM 1702 C CA . LYS A 1 211 ? 4.432 12.526 -9.008 1.00 95.19 211 LYS A CA 1
ATOM 1703 C C . LYS A 1 211 ? 5.321 13.756 -9.192 1.00 95.19 211 LYS A C 1
ATOM 1705 O O . LYS A 1 211 ? 5.083 14.559 -10.088 1.00 95.19 211 LYS A O 1
ATOM 1710 N N . ASP A 1 212 ? 6.337 13.882 -8.346 1.00 95.19 212 ASP A N 1
ATOM 1711 C CA . ASP A 1 212 ? 7.269 15.008 -8.335 1.00 95.19 212 ASP A CA 1
ATOM 1712 C C . ASP A 1 212 ? 8.536 14.734 -9.170 1.00 95.19 212 ASP A C 1
ATOM 1714 O O . ASP A 1 212 ? 9.512 15.483 -9.090 1.00 95.19 212 ASP A O 1
ATOM 1718 N N . ASN A 1 213 ? 8.553 13.665 -9.978 1.00 96.00 213 ASN A N 1
ATOM 1719 C CA . ASN A 1 213 ? 9.687 13.364 -10.844 1.00 96.00 213 ASN A CA 1
ATOM 1720 C C . ASN A 1 213 ? 9.844 14.460 -11.924 1.00 96.00 213 ASN A C 1
ATOM 1722 O O . ASN A 1 213 ? 8.916 14.700 -12.703 1.00 96.00 213 ASN A O 1
ATOM 1726 N N . PRO A 1 214 ? 11.020 15.105 -12.039 1.00 95.38 214 PRO A N 1
ATOM 1727 C CA . PRO A 1 214 ? 11.198 16.268 -12.912 1.00 95.38 214 PRO A CA 1
ATOM 1728 C C . PRO A 1 214 ? 11.186 15.934 -14.413 1.00 95.38 214 PRO A C 1
ATOM 1730 O O . PRO A 1 214 ? 11.111 16.842 -15.240 1.00 95.38 214 PRO A O 1
ATOM 1733 N N . TYR A 1 215 ? 11.285 14.654 -14.787 1.00 96.69 215 TYR A N 1
ATOM 1734 C CA . TYR A 1 215 ? 11.390 14.215 -16.183 1.00 96.69 215 TYR A CA 1
ATOM 1735 C C . TYR A 1 215 ? 10.110 13.557 -16.716 1.00 96.69 215 TYR A C 1
ATOM 1737 O O . TYR A 1 215 ? 9.875 13.535 -17.930 1.00 96.69 215 TYR A O 1
ATOM 1745 N N . ASP A 1 216 ? 9.300 12.977 -15.832 1.00 97.06 216 ASP A N 1
ATOM 1746 C CA . ASP A 1 216 ? 8.097 12.227 -16.184 1.00 97.06 216 ASP A CA 1
ATOM 1747 C C . ASP A 1 216 ? 7.111 12.263 -15.011 1.00 97.06 216 ASP A C 1
ATOM 1749 O O . ASP A 1 216 ? 7.275 11.518 -14.054 1.00 97.06 216 ASP A O 1
ATOM 1753 N N . ALA A 1 217 ? 6.077 13.107 -15.092 1.00 96.38 217 ALA A N 1
ATOM 1754 C CA . ALA A 1 217 ? 5.059 13.239 -14.040 1.00 96.38 217 ALA A CA 1
ATOM 1755 C C . ALA A 1 217 ? 4.307 11.928 -13.750 1.00 96.38 217 ALA A C 1
ATOM 1757 O O . ALA A 1 217 ? 3.723 11.779 -12.686 1.00 96.38 217 ALA A O 1
ATOM 1758 N N . ASP A 1 218 ? 4.356 10.984 -14.693 1.00 97.31 218 ASP A N 1
ATOM 1759 C CA . ASP A 1 218 ? 3.766 9.656 -14.593 1.00 97.31 218 ASP A CA 1
ATOM 1760 C C . ASP A 1 218 ? 4.824 8.599 -14.206 1.00 97.31 218 ASP A C 1
ATOM 1762 O O . ASP A 1 218 ? 4.667 7.414 -14.509 1.00 97.31 218 ASP A O 1
ATOM 1766 N N . ALA A 1 219 ? 5.982 8.982 -13.660 1.00 97.75 219 ALA A N 1
ATOM 1767 C CA . ALA A 1 219 ? 7.055 8.043 -13.339 1.00 97.75 219 ALA A CA 1
ATOM 1768 C C . ALA A 1 219 ? 6.597 6.996 -12.311 1.00 97.75 219 ALA A C 1
ATOM 1770 O O . ALA A 1 219 ? 6.078 7.319 -11.245 1.00 97.75 219 ALA A O 1
ATOM 1771 N N . VAL A 1 220 ? 6.845 5.718 -12.612 1.00 98.00 220 VAL A N 1
ATOM 1772 C CA . VAL A 1 220 ? 6.669 4.624 -11.648 1.00 98.00 220 VAL A CA 1
ATOM 1773 C C . VAL A 1 220 ? 8.043 4.105 -11.268 1.00 98.00 220 VAL A C 1
ATOM 1775 O O . VAL A 1 220 ? 8.684 3.411 -12.063 1.00 98.00 220 VAL A O 1
ATOM 1778 N N . ALA A 1 221 ? 8.482 4.459 -10.067 1.00 97.94 221 ALA A N 1
ATOM 1779 C CA . ALA A 1 221 ? 9.707 3.964 -9.465 1.00 97.94 221 ALA A CA 1
ATOM 1780 C C . ALA A 1 221 ? 9.492 2.550 -8.911 1.00 97.94 221 ALA A C 1
ATOM 1782 O O . ALA A 1 221 ? 8.401 2.197 -8.450 1.00 97.94 221 ALA A O 1
ATOM 1783 N N . LEU A 1 222 ? 10.537 1.730 -8.980 1.00 97.69 222 LEU A N 1
ATOM 1784 C CA . LEU A 1 222 ? 10.570 0.391 -8.413 1.00 97.69 222 LEU A CA 1
ATOM 1785 C C . LEU A 1 222 ? 11.562 0.352 -7.258 1.00 97.69 222 LEU A C 1
ATOM 1787 O O . LEU A 1 222 ? 12.716 0.746 -7.425 1.00 97.69 222 LEU A O 1
ATOM 1791 N N . PHE A 1 223 ? 11.110 -0.165 -6.122 1.00 96.06 223 PHE A N 1
ATOM 1792 C CA . PHE A 1 223 ? 11.887 -0.283 -4.892 1.00 96.06 223 PHE A CA 1
ATOM 1793 C C . PHE A 1 223 ? 12.090 -1.748 -4.520 1.00 96.06 223 PHE A C 1
ATOM 1795 O O . PHE A 1 223 ? 11.167 -2.551 -4.675 1.00 96.06 223 PHE A O 1
ATOM 1802 N N . ASP A 1 224 ? 13.277 -2.099 -4.032 1.00 92.50 224 ASP A N 1
ATOM 1803 C CA . ASP A 1 224 ? 13.535 -3.418 -3.452 1.00 92.50 224 ASP A CA 1
ATOM 1804 C C . ASP A 1 224 ? 12.932 -3.552 -2.036 1.00 92.50 224 ASP A C 1
ATOM 1806 O O . ASP A 1 224 ? 12.198 -2.683 -1.554 1.00 92.50 224 ASP A O 1
ATOM 1810 N N . MET A 1 225 ? 13.225 -4.662 -1.354 1.00 84.81 225 MET A N 1
ATOM 1811 C CA . MET A 1 225 ? 12.751 -4.900 0.016 1.00 84.81 225 MET A CA 1
ATOM 1812 C C . MET A 1 225 ? 13.383 -3.963 1.055 1.00 84.81 225 MET A C 1
ATOM 1814 O O . MET A 1 225 ? 12.804 -3.756 2.118 1.00 84.81 225 MET A O 1
ATOM 1818 N N . ASN A 1 226 ? 14.531 -3.360 0.740 1.00 84.19 226 ASN A N 1
ATOM 1819 C CA . ASN A 1 226 ? 15.217 -2.395 1.595 1.00 84.19 226 ASN A CA 1
ATOM 1820 C C . ASN A 1 226 ? 14.753 -0.952 1.339 1.00 84.19 226 ASN A C 1
ATOM 1822 O O . ASN A 1 226 ? 15.337 -0.024 1.893 1.00 84.19 226 ASN A O 1
ATOM 1826 N N . GLN A 1 227 ? 13.716 -0.754 0.512 1.00 89.69 227 GLN A N 1
ATOM 1827 C CA . GLN A 1 227 ? 13.249 0.562 0.063 1.00 89.69 227 GLN A CA 1
ATOM 1828 C C . GLN A 1 227 ? 14.322 1.342 -0.719 1.00 89.69 227 GLN A C 1
ATOM 1830 O O . GLN A 1 227 ? 14.276 2.571 -0.794 1.00 89.69 227 GLN A O 1
ATOM 1835 N N . GLU A 1 228 ? 15.277 0.645 -1.342 1.00 93.44 228 GLU A N 1
ATOM 1836 C CA . GLU A 1 228 ? 16.224 1.249 -2.274 1.00 93.44 228 GLU A CA 1
ATOM 1837 C C . GLU A 1 228 ? 15.613 1.255 -3.680 1.00 93.44 228 GLU A C 1
ATOM 1839 O O . GLU A 1 228 ? 15.077 0.247 -4.152 1.00 93.44 228 GLU A O 1
ATOM 1844 N N . ILE A 1 229 ? 15.701 2.387 -4.382 1.00 97.06 229 ILE A N 1
ATOM 1845 C CA . ILE A 1 229 ? 15.266 2.455 -5.778 1.00 97.06 229 ILE A CA 1
ATOM 1846 C C . ILE A 1 229 ? 16.168 1.568 -6.647 1.00 97.06 229 ILE A C 1
ATOM 1848 O O . ILE A 1 229 ? 17.394 1.649 -6.577 1.00 97.06 229 ILE A O 1
ATOM 1852 N N . VAL A 1 230 ? 15.561 0.728 -7.485 1.00 97.38 230 VAL A N 1
ATOM 1853 C CA . VAL A 1 230 ? 16.270 -0.158 -8.427 1.00 97.38 230 VAL A CA 1
ATOM 1854 C C . VAL A 1 230 ? 16.117 0.277 -9.883 1.00 97.38 230 VAL A C 1
ATOM 1856 O O . VAL A 1 230 ? 16.875 -0.165 -10.746 1.00 97.38 230 VAL A O 1
ATOM 1859 N N . GLY A 1 231 ? 15.139 1.135 -10.172 1.00 97.69 231 GLY A N 1
ATOM 1860 C CA . GLY A 1 231 ? 14.868 1.665 -11.502 1.00 97.69 231 GLY A CA 1
ATOM 1861 C C . GLY A 1 231 ? 13.418 2.091 -11.677 1.00 97.69 231 GLY A C 1
ATOM 1862 O O . GLY A 1 231 ? 12.691 2.297 -10.709 1.00 97.69 231 GLY A O 1
ATOM 1863 N N . TYR A 1 232 ? 13.003 2.205 -12.935 1.00 98.19 232 TYR A N 1
ATOM 1864 C CA . TYR A 1 232 ? 11.710 2.752 -13.331 1.00 98.19 232 TYR A CA 1
ATOM 1865 C C . TYR A 1 232 ? 11.000 1.867 -14.353 1.00 98.19 232 TYR A C 1
ATOM 1867 O O . TYR A 1 232 ? 11.637 1.159 -15.143 1.00 98.19 232 TYR A O 1
ATOM 1875 N N . LEU A 1 233 ? 9.668 1.951 -14.403 1.00 97.00 233 LEU A N 1
ATOM 1876 C CA . LEU A 1 233 ? 8.934 1.431 -15.553 1.00 97.00 233 LEU A CA 1
ATOM 1877 C C . LEU A 1 233 ? 9.249 2.288 -16.788 1.00 97.00 233 LEU A C 1
ATOM 1879 O O . LEU A 1 233 ? 9.182 3.516 -16.710 1.00 97.00 233 LEU A O 1
ATOM 1883 N N . PRO A 1 234 ? 9.550 1.680 -17.951 1.00 96.44 234 PRO A N 1
ATOM 1884 C CA . PRO A 1 234 ? 9.789 2.439 -19.171 1.00 96.44 234 PRO A CA 1
ATOM 1885 C C . PRO A 1 234 ? 8.594 3.322 -19.532 1.00 96.44 234 PRO A C 1
ATOM 1887 O O . PRO A 1 234 ? 7.459 2.843 -19.566 1.00 96.44 234 PRO A O 1
ATOM 1890 N N . LYS A 1 235 ? 8.865 4.575 -19.916 1.00 94.19 235 LYS A N 1
ATOM 1891 C CA . LYS A 1 235 ? 7.845 5.556 -20.328 1.00 94.19 235 LYS A CA 1
ATOM 1892 C C . LYS A 1 235 ? 6.883 5.018 -21.394 1.00 94.19 235 LYS A C 1
ATOM 1894 O O . LYS A 1 235 ? 5.684 5.245 -21.317 1.00 94.19 235 LYS A O 1
ATOM 1899 N N . ASN A 1 236 ? 7.405 4.233 -22.338 1.00 92.38 236 ASN A N 1
ATOM 1900 C CA . ASN A 1 236 ? 6.644 3.679 -23.463 1.00 92.38 236 ASN A CA 1
ATOM 1901 C C . ASN A 1 236 ? 6.048 2.286 -23.178 1.00 92.38 236 ASN A C 1
ATOM 1903 O O . ASN A 1 236 ? 5.631 1.587 -24.105 1.00 92.38 236 ASN A O 1
ATOM 1907 N N . ASN A 1 237 ? 6.048 1.821 -21.924 1.00 91.81 237 ASN A N 1
ATOM 1908 C CA . ASN A 1 237 ? 5.477 0.521 -21.596 1.00 91.81 237 ASN A CA 1
ATOM 1909 C C . ASN A 1 237 ? 3.943 0.566 -21.664 1.00 91.81 237 ASN A C 1
ATOM 1911 O O . ASN A 1 237 ? 3.305 1.351 -20.969 1.00 91.81 237 ASN A O 1
ATOM 1915 N N . LYS A 1 238 ? 3.337 -0.339 -22.441 1.00 90.19 238 LYS A N 1
ATOM 1916 C CA . LYS A 1 238 ? 1.872 -0.408 -22.609 1.00 90.19 238 LYS A CA 1
ATOM 1917 C C . LYS A 1 238 ? 1.107 -0.635 -21.299 1.00 90.19 238 LYS A C 1
ATOM 1919 O O . LYS A 1 238 ? -0.047 -0.240 -21.197 1.00 90.19 238 LYS A O 1
ATOM 1924 N N . SER A 1 239 ? 1.742 -1.259 -20.309 1.00 90.62 239 SER A N 1
ATOM 1925 C CA . SER A 1 239 ? 1.144 -1.563 -19.005 1.00 90.62 239 SER A CA 1
ATOM 1926 C C . SER A 1 239 ? 1.332 -0.428 -17.990 1.00 90.62 239 SER A C 1
ATOM 1928 O O . SER A 1 239 ? 0.733 -0.489 -16.921 1.00 90.62 239 SER A O 1
ATOM 1930 N N . LYS A 1 240 ? 2.124 0.615 -18.303 1.00 93.56 240 LYS A N 1
ATOM 1931 C CA . LYS A 1 240 ? 2.439 1.726 -17.384 1.00 93.56 240 LYS A CA 1
ATOM 1932 C C . LYS A 1 240 ? 1.169 2.413 -16.875 1.00 93.56 240 LYS A C 1
ATOM 1934 O O . LYS A 1 240 ? 1.007 2.558 -15.672 1.00 93.56 240 LYS A O 1
ATOM 1939 N N . ASN A 1 241 ? 0.229 2.730 -17.767 1.00 92.00 241 ASN A N 1
ATOM 1940 C CA . ASN A 1 241 ? -1.028 3.393 -17.393 1.00 92.00 241 ASN A CA 1
ATOM 1941 C C . ASN A 1 241 ? -1.902 2.528 -16.471 1.00 92.00 241 ASN A C 1
ATOM 1943 O O . ASN A 1 241 ? -2.545 3.048 -15.563 1.00 92.00 241 ASN A O 1
ATOM 1947 N N . ALA A 1 242 ? -1.917 1.208 -16.683 1.00 91.38 242 ALA A N 1
ATOM 1948 C CA . ALA A 1 242 ? -2.644 0.283 -15.815 1.00 91.38 242 ALA A CA 1
ATOM 1949 C C . ALA A 1 242 ? -2.003 0.208 -14.421 1.00 91.38 242 ALA A C 1
ATOM 1951 O O . ALA A 1 242 ? -2.719 0.238 -13.423 1.00 91.38 242 ALA A O 1
ATOM 1952 N N . VAL A 1 243 ? -0.665 0.176 -14.355 1.00 93.75 243 VAL A N 1
ATOM 1953 C CA . VAL A 1 243 ? 0.077 0.243 -13.089 1.00 93.75 243 VAL A CA 1
ATOM 1954 C C . VAL A 1 243 ? -0.178 1.561 -12.370 1.00 93.75 243 VAL A C 1
ATOM 1956 O O . VAL A 1 243 ? -0.521 1.529 -11.198 1.00 93.75 243 VAL A O 1
ATOM 1959 N N . LEU A 1 244 ? -0.064 2.699 -13.057 1.00 94.00 244 LEU A N 1
ATOM 1960 C CA . LEU A 1 244 ? -0.313 4.018 -12.472 1.00 94.00 244 LEU A CA 1
ATOM 1961 C C . LEU A 1 244 ? -1.709 4.111 -11.884 1.00 94.00 244 LEU A C 1
ATOM 1963 O O . LEU A 1 244 ? -1.853 4.451 -10.718 1.00 94.00 244 LEU A O 1
ATOM 1967 N N . LYS A 1 245 ? -2.730 3.715 -12.652 1.00 91.12 245 LYS A N 1
ATOM 1968 C CA . LYS A 1 245 ? -4.111 3.709 -12.173 1.00 91.12 245 LYS A CA 1
ATOM 1969 C C . LYS A 1 245 ? -4.271 2.848 -10.919 1.00 91.12 245 LYS A C 1
ATOM 1971 O O . LYS A 1 245 ? -4.932 3.276 -9.979 1.00 91.12 245 LYS A O 1
ATOM 1976 N N . ALA A 1 246 ? -3.667 1.658 -10.898 1.00 89.19 246 ALA A N 1
ATOM 1977 C CA . ALA A 1 246 ? -3.698 0.781 -9.732 1.00 89.19 246 ALA A CA 1
ATOM 1978 C C . ALA A 1 246 ? -2.991 1.431 -8.525 1.00 89.19 246 ALA A C 1
ATOM 1980 O O . ALA A 1 246 ? -3.604 1.560 -7.466 1.00 89.19 246 ALA A O 1
ATOM 1981 N N . VAL A 1 247 ? -1.769 1.940 -8.699 1.00 90.50 247 VAL A N 1
ATOM 1982 C CA . VAL A 1 247 ? -0.985 2.592 -7.636 1.00 90.50 247 VAL A CA 1
ATOM 1983 C C . VAL A 1 247 ? -1.681 3.847 -7.099 1.00 90.50 247 VAL A C 1
ATOM 1985 O O . VAL A 1 247 ? -1.824 3.989 -5.887 1.00 90.50 247 VAL A O 1
ATOM 1988 N N . ASP A 1 248 ? -2.181 4.728 -7.968 1.00 90.06 248 ASP A N 1
ATOM 1989 C CA . ASP A 1 248 ? -2.929 5.931 -7.574 1.00 90.06 248 ASP A CA 1
ATOM 1990 C C . ASP A 1 248 ? -4.243 5.596 -6.873 1.00 90.06 248 ASP A C 1
ATOM 1992 O O . ASP A 1 248 ? -4.697 6.348 -6.012 1.00 90.06 248 ASP A O 1
ATOM 1996 N N . SER A 1 249 ? -4.841 4.448 -7.203 1.00 84.31 249 SER A N 1
ATOM 1997 C CA . SER A 1 249 ? -6.012 3.948 -6.486 1.00 84.31 249 SER A CA 1
ATOM 1998 C C . SER A 1 249 ? -5.681 3.293 -5.137 1.00 84.31 249 SER A C 1
ATOM 2000 O O . SER A 1 249 ? -6.572 2.791 -4.455 1.00 84.31 249 SER A O 1
ATOM 2002 N N . GLY A 1 250 ? -4.407 3.289 -4.736 1.00 83.44 250 GLY A N 1
ATOM 2003 C CA . GLY A 1 250 ? -3.921 2.658 -3.513 1.00 83.44 250 GLY A CA 1
ATOM 2004 C C . GLY A 1 250 ? -3.827 1.134 -3.593 1.00 83.44 250 GLY A C 1
ATOM 2005 O O . GLY A 1 250 ? -3.564 0.500 -2.572 1.00 83.44 250 GLY A O 1
ATOM 2006 N N . MET A 1 251 ? -4.021 0.535 -4.773 1.00 82.06 251 MET A N 1
ATOM 2007 C CA . MET A 1 251 ? -3.845 -0.904 -4.946 1.00 82.06 251 MET A CA 1
ATOM 2008 C C . MET A 1 251 ? -2.352 -1.256 -4.921 1.00 82.06 251 MET A C 1
ATOM 2010 O O . MET A 1 251 ? -1.561 -0.618 -5.626 1.00 82.06 251 MET A O 1
ATOM 2014 N N . PRO A 1 252 ? -1.945 -2.298 -4.178 1.00 82.44 252 PRO A N 1
ATOM 2015 C CA . PRO A 1 252 ? -0.586 -2.806 -4.256 1.00 82.44 252 PRO A CA 1
ATOM 2016 C C . PRO A 1 252 ? -0.274 -3.313 -5.653 1.00 82.44 252 PRO A C 1
ATOM 2018 O O . PRO A 1 252 ? -0.908 -4.244 -6.161 1.00 82.44 252 PRO A O 1
ATOM 2021 N N . VAL A 1 253 ? 0.772 -2.745 -6.238 1.00 92.25 253 VAL A N 1
ATOM 2022 C CA . VAL A 1 253 ? 1.394 -3.288 -7.437 1.00 92.25 253 VAL A CA 1
ATOM 2023 C C . VAL A 1 253 ? 2.810 -3.709 -7.090 1.00 92.25 253 VAL A C 1
ATOM 2025 O O . VAL A 1 253 ? 3.591 -2.928 -6.538 1.00 92.25 253 VAL A O 1
ATOM 2028 N N . LYS A 1 254 ? 3.137 -4.956 -7.425 1.00 93.44 254 LYS A N 1
ATOM 2029 C CA . LYS A 1 254 ? 4.505 -5.460 -7.378 1.00 93.44 254 LYS A CA 1
ATOM 2030 C C . LYS A 1 254 ? 5.013 -5.739 -8.777 1.00 93.44 254 LYS A C 1
ATOM 2032 O O . LYS A 1 254 ? 4.247 -6.046 -9.693 1.00 93.44 254 LYS A O 1
ATOM 2037 N N . ALA A 1 255 ? 6.327 -5.680 -8.913 1.00 94.94 255 ALA A N 1
ATOM 2038 C CA . ALA A 1 255 ? 7.020 -6.256 -10.046 1.00 94.94 255 ALA A CA 1
ATOM 2039 C C . ALA A 1 255 ? 7.845 -7.449 -9.570 1.00 94.94 255 ALA A C 1
ATOM 2041 O O . ALA A 1 255 ? 8.575 -7.344 -8.590 1.00 94.94 255 ALA A O 1
ATOM 2042 N N . VAL A 1 256 ? 7.738 -8.573 -10.264 1.00 93.25 256 VAL A N 1
ATOM 2043 C CA . VAL A 1 256 ? 8.533 -9.773 -9.999 1.00 93.25 256 VAL A CA 1
ATOM 2044 C C . VAL A 1 256 ? 9.607 -9.871 -11.065 1.00 93.25 256 VAL A C 1
ATOM 2046 O O . VAL A 1 256 ? 9.293 -9.812 -12.255 1.00 93.25 256 VAL A O 1
ATOM 2049 N N . VAL A 1 257 ? 10.863 -10.027 -10.661 1.00 93.44 257 VAL A N 1
ATOM 2050 C CA . VAL A 1 257 ? 11.976 -10.246 -11.588 1.00 93.44 257 VAL A CA 1
ATOM 2051 C C . VAL A 1 257 ? 11.859 -11.649 -12.184 1.00 93.44 257 VAL A C 1
ATOM 2053 O O . VAL A 1 257 ? 12.038 -12.645 -11.495 1.00 93.44 257 VAL A O 1
ATOM 2056 N N . ILE A 1 258 ? 11.538 -11.733 -13.473 1.00 91.69 258 ILE A N 1
ATOM 2057 C CA . ILE A 1 258 ? 11.371 -13.001 -14.202 1.00 91.69 258 ILE A CA 1
ATOM 2058 C C . ILE A 1 258 ? 12.717 -13.527 -14.712 1.00 91.69 258 ILE A C 1
ATOM 2060 O O . ILE A 1 258 ? 12.922 -14.737 -14.807 1.00 91.69 258 ILE A O 1
ATOM 2064 N N . ASN A 1 259 ? 13.592 -12.602 -15.110 1.00 91.25 259 ASN A N 1
ATOM 2065 C CA . ASN A 1 259 ? 14.913 -12.889 -15.654 1.00 91.25 259 ASN A CA 1
ATOM 2066 C C . ASN A 1 259 ? 15.826 -11.678 -15.426 1.00 91.25 259 ASN A C 1
ATOM 2068 O O . ASN A 1 259 ? 15.542 -10.582 -15.916 1.00 91.25 259 ASN A O 1
ATOM 2072 N N . ASN A 1 260 ? 16.917 -11.874 -14.697 1.00 90.12 260 ASN A N 1
ATOM 2073 C CA . ASN A 1 260 ? 18.010 -10.926 -14.547 1.00 90.12 260 ASN A CA 1
ATOM 2074 C C . ASN A 1 260 ? 19.214 -11.381 -15.384 1.00 90.12 260 ASN A C 1
ATOM 2076 O O . ASN A 1 260 ? 20.147 -12.018 -14.892 1.00 90.12 260 ASN A O 1
ATOM 2080 N N . GLY A 1 261 ? 19.180 -11.048 -16.673 1.00 87.38 261 GLY A N 1
ATOM 2081 C CA . GLY A 1 261 ? 20.185 -11.459 -17.644 1.00 87.38 261 GLY A CA 1
ATOM 2082 C C . GLY A 1 261 ? 21.120 -10.330 -18.073 1.00 87.38 261 GLY A C 1
ATOM 2083 O O . GLY A 1 261 ? 20.882 -9.140 -17.853 1.00 87.38 261 GLY A O 1
ATOM 2084 N N . THR A 1 262 ? 22.188 -10.706 -18.776 1.00 79.56 262 THR A N 1
ATOM 2085 C CA . THR A 1 262 ? 22.962 -9.771 -19.602 1.00 79.56 262 THR A CA 1
ATOM 2086 C C . THR A 1 262 ? 22.769 -10.147 -21.063 1.00 79.56 262 THR A C 1
ATOM 2088 O O . THR A 1 262 ? 23.075 -11.269 -21.459 1.00 79.56 262 THR A O 1
ATOM 2091 N N . ASP A 1 263 ? 22.267 -9.220 -21.880 1.00 70.44 263 ASP A N 1
ATOM 2092 C CA . ASP A 1 263 ? 22.139 -9.478 -23.315 1.00 70.44 263 ASP A CA 1
ATOM 2093 C C . ASP A 1 263 ? 23.522 -9.362 -23.968 1.00 70.44 263 ASP A C 1
ATOM 2095 O O . ASP A 1 263 ? 24.155 -8.299 -23.986 1.00 70.44 263 ASP A O 1
ATOM 2099 N N . GLY A 1 264 ? 24.005 -10.493 -24.482 1.00 47.34 264 GLY A N 1
ATOM 2100 C CA . GLY A 1 264 ? 25.307 -10.648 -25.120 1.00 47.34 264 GLY A CA 1
ATOM 2101 C C . GLY A 1 264 ? 25.280 -10.339 -26.614 1.00 47.34 264 GLY A C 1
ATOM 2102 O O . GLY A 1 264 ? 25.411 -11.241 -27.431 1.00 47.34 264 GLY A O 1
ATOM 2103 N N . GLY A 1 265 ? 25.156 -9.063 -26.979 1.00 50.00 265 GLY A N 1
ATOM 2104 C CA . GLY A 1 265 ? 25.594 -8.568 -28.289 1.00 50.00 265 GLY A CA 1
ATOM 2105 C C . GLY A 1 265 ? 27.029 -8.050 -28.180 1.00 50.00 265 GLY A C 1
ATOM 2106 O O . GLY A 1 265 ? 27.326 -7.271 -27.274 1.00 50.00 265 GLY A O 1
ATOM 2107 N N . THR A 1 266 ? 27.910 -8.471 -29.088 1.00 53.62 266 THR A N 1
ATOM 2108 C CA . THR A 1 266 ? 29.392 -8.381 -29.096 1.00 53.62 266 THR A CA 1
ATOM 2109 C C . THR A 1 266 ? 30.060 -7.017 -28.833 1.00 53.62 266 THR A C 1
ATOM 2111 O O . THR A 1 266 ? 31.278 -6.919 -28.946 1.00 53.62 266 THR A O 1
ATOM 2114 N N . ARG A 1 267 ? 29.345 -5.952 -28.444 1.00 57.84 267 ARG A N 1
ATOM 2115 C CA . ARG A 1 267 ? 29.948 -4.630 -28.191 1.00 57.84 267 ARG A CA 1
ATOM 2116 C C . ARG A 1 267 ? 29.614 -3.931 -26.873 1.00 57.84 267 ARG A C 1
ATOM 2118 O O . ARG A 1 267 ? 30.252 -2.921 -26.609 1.00 57.84 267 ARG A O 1
ATOM 2125 N N . ARG A 1 268 ? 28.705 -4.435 -26.027 1.00 64.12 268 ARG A N 1
ATOM 2126 C CA . ARG A 1 268 ? 28.531 -4.007 -24.614 1.00 64.12 268 ARG A CA 1
ATOM 2127 C C . ARG A 1 268 ? 27.464 -4.884 -23.956 1.00 64.12 268 ARG A C 1
ATOM 2129 O O . ARG A 1 268 ? 26.294 -4.764 -24.311 1.00 64.12 268 ARG A O 1
ATOM 2136 N N . LYS A 1 269 ? 27.854 -5.727 -22.991 1.00 71.25 269 LYS A N 1
ATOM 2137 C CA . LYS A 1 269 ? 26.905 -6.473 -22.150 1.00 71.25 269 LYS A CA 1
ATOM 2138 C C . LYS A 1 269 ? 26.061 -5.458 -21.382 1.00 71.25 269 LYS A C 1
ATOM 2140 O O . LYS A 1 269 ? 26.574 -4.770 -20.505 1.00 71.25 269 LYS A O 1
ATOM 2145 N N . ARG A 1 270 ? 24.792 -5.310 -21.759 1.00 77.00 270 ARG A N 1
ATOM 2146 C CA . ARG A 1 270 ? 23.835 -4.486 -21.016 1.00 77.00 270 ARG A CA 1
ATOM 2147 C C . ARG A 1 270 ? 22.990 -5.413 -20.165 1.00 77.00 270 ARG A C 1
ATOM 2149 O O . ARG A 1 270 ? 22.422 -6.378 -20.676 1.00 77.00 270 ARG A O 1
ATOM 2156 N N . LYS A 1 271 ? 22.921 -5.103 -18.876 1.00 85.88 271 LYS A N 1
ATOM 2157 C CA . LYS A 1 271 ? 22.013 -5.769 -17.956 1.00 85.88 271 LYS A CA 1
ATOM 2158 C C . LYS A 1 271 ? 20.573 -5.525 -18.399 1.00 85.88 271 LYS A C 1
ATOM 2160 O O . LYS A 1 271 ? 20.211 -4.397 -18.742 1.00 85.88 271 LYS A O 1
ATOM 2165 N N . ARG A 1 272 ? 19.777 -6.587 -18.431 1.00 90.81 272 ARG A N 1
ATOM 2166 C CA . ARG A 1 272 ? 18.354 -6.556 -18.751 1.00 90.81 272 ARG A CA 1
ATOM 2167 C C . ARG A 1 272 ? 17.602 -7.338 -17.695 1.00 90.81 272 ARG A C 1
ATOM 2169 O O . ARG A 1 272 ? 17.720 -8.554 -17.603 1.00 90.81 272 ARG A O 1
ATOM 2176 N N . ILE A 1 273 ? 16.815 -6.604 -16.921 1.00 92.62 273 ILE A N 1
ATOM 2177 C CA . ILE A 1 273 ? 15.952 -7.158 -15.888 1.00 92.62 273 ILE A CA 1
ATOM 2178 C C . ILE A 1 273 ? 14.533 -7.170 -16.450 1.00 92.62 273 ILE A C 1
ATOM 2180 O O . ILE A 1 273 ? 13.962 -6.115 -16.729 1.00 92.62 273 ILE A O 1
ATOM 2184 N N . HIS A 1 274 ? 13.998 -8.365 -16.661 1.00 93.44 274 HIS A N 1
ATOM 2185 C CA . HIS A 1 274 ? 12.641 -8.605 -17.132 1.00 93.44 274 HIS A CA 1
ATOM 2186 C C . HIS A 1 274 ? 11.703 -8.735 -15.940 1.00 93.44 274 HIS A C 1
ATOM 2188 O O . HIS A 1 274 ? 12.000 -9.450 -14.986 1.00 93.44 274 HIS A O 1
ATOM 2194 N N . LEU A 1 275 ? 10.562 -8.062 -16.013 1.00 94.38 275 LEU A N 1
ATOM 2195 C CA . LEU A 1 275 ? 9.601 -7.952 -14.930 1.00 94.38 275 LEU A CA 1
ATOM 2196 C C . LEU A 1 275 ? 8.225 -8.468 -15.351 1.00 94.38 275 LEU A C 1
ATOM 2198 O O . LEU A 1 275 ? 7.757 -8.182 -16.458 1.00 94.38 275 LEU A O 1
ATOM 2202 N N . ALA A 1 276 ? 7.556 -9.146 -14.424 1.00 92.44 276 ALA A N 1
ATOM 2203 C CA . ALA A 1 276 ? 6.122 -9.393 -14.440 1.00 92.44 276 ALA A CA 1
ATOM 2204 C C . ALA A 1 276 ? 5.458 -8.396 -13.501 1.00 92.44 276 ALA A C 1
ATOM 2206 O O . ALA A 1 276 ? 5.827 -8.312 -12.333 1.00 92.44 276 ALA A O 1
ATOM 2207 N N . LEU A 1 277 ? 4.462 -7.665 -13.989 1.00 92.50 277 LEU A N 1
ATOM 2208 C CA . LEU A 1 277 ? 3.705 -6.735 -13.160 1.00 92.50 277 LEU A CA 1
ATOM 2209 C C . LEU A 1 277 ? 2.466 -7.441 -12.638 1.00 92.50 277 LEU A C 1
ATOM 2211 O O . LEU A 1 277 ? 1.621 -7.879 -13.423 1.00 92.50 277 LEU A O 1
ATOM 2215 N N . VAL A 1 278 ? 2.361 -7.546 -11.321 1.00 91.19 278 VAL A N 1
ATOM 2216 C CA . VAL A 1 278 ? 1.254 -8.211 -10.642 1.00 91.19 278 VAL A CA 1
ATOM 2217 C C . VAL A 1 278 ? 0.562 -7.231 -9.714 1.00 91.19 278 VAL A C 1
ATOM 2219 O O . VAL A 1 278 ? 1.186 -6.396 -9.062 1.00 91.19 278 VAL A O 1
ATOM 2222 N N . CYS A 1 279 ? -0.755 -7.333 -9.669 1.00 89.94 279 CYS A N 1
ATOM 2223 C CA . CYS A 1 279 ? -1.580 -6.606 -8.728 1.00 89.94 279 CYS A CA 1
ATOM 2224 C C . CYS A 1 279 ? -2.422 -7.613 -7.965 1.00 89.94 279 CYS A C 1
ATOM 2226 O O . CYS A 1 279 ? -2.929 -8.571 -8.555 1.00 89.94 279 CYS A O 1
ATOM 2228 N N . ARG A 1 280 ? -2.536 -7.420 -6.655 1.00 80.81 280 ARG A N 1
ATOM 2229 C CA . ARG A 1 280 ? -3.355 -8.287 -5.816 1.00 80.81 280 ARG A CA 1
ATOM 2230 C C . ARG A 1 280 ? -4.815 -8.158 -6.243 1.00 80.81 280 ARG A C 1
ATOM 2232 O O . ARG A 1 280 ? -5.335 -7.053 -6.404 1.00 80.81 280 ARG A O 1
ATOM 2239 N N . GLU A 1 281 ? -5.464 -9.291 -6.476 1.00 72.12 281 GLU A N 1
ATOM 2240 C CA . GLU A 1 281 ? -6.899 -9.309 -6.692 1.00 72.12 281 GLU A CA 1
ATOM 2241 C C . GLU A 1 281 ? -7.627 -8.990 -5.393 1.00 72.12 281 GLU A C 1
ATOM 2243 O O . GLU A 1 281 ? -7.235 -9.487 -4.339 1.00 72.12 281 GLU A O 1
ATOM 2248 N N . PRO A 1 282 ? -8.760 -8.286 -5.512 1.00 61.06 282 PRO A N 1
ATOM 2249 C CA . PRO A 1 282 ? -9.813 -8.325 -4.530 1.00 61.06 282 PRO A CA 1
ATOM 2250 C C . PRO A 1 282 ? -10.079 -9.701 -3.917 1.00 61.06 282 PRO A C 1
ATOM 2252 O O . PRO A 1 282 ? -10.514 -10.600 -4.649 1.00 61.06 282 PRO A O 1
ATOM 2255 N N . ASN A 1 283 ? -9.874 -9.860 -2.604 1.00 55.81 283 ASN A N 1
ATOM 2256 C CA . ASN A 1 283 ? -10.468 -10.939 -1.824 1.00 55.81 283 ASN A CA 1
ATOM 2257 C C . ASN A 1 283 ? -11.980 -10.852 -2.067 1.00 55.81 283 ASN A C 1
ATOM 2259 O O . ASN A 1 283 ? -12.607 -9.829 -1.794 1.00 55.81 283 ASN A O 1
ATOM 2263 N N . LYS A 1 284 ? -12.519 -11.891 -2.711 1.00 48.50 284 LYS A N 1
ATOM 2264 C CA . LYS A 1 284 ? -13.949 -11.998 -3.009 1.00 48.50 284 LYS A CA 1
ATOM 2265 C C . LYS A 1 284 ? -14.734 -12.304 -1.748 1.00 48.50 284 LYS A C 1
ATOM 2267 O O . LYS A 1 284 ? -14.217 -13.124 -0.960 1.00 48.50 284 LYS A O 1
#

Sequence (284 aa):
MCSLDKSYMGNRIYPKQLIKLDELQGNENAFCTKLFETLKNDVDVSDIAIEQRCADYRTVVYGDWNNDFLRYHFGDDGFWISVRMYPGIIADYEFSPLFRAQANKRQLHWRASIEPNEIGKLHDALVRSCKAFFGGPDCKKQKSSTDAELPKRRMTMRIKELAETSSDLTEVLKDRYTLLSQRDVILAGSNYHPASEKLRDGSVLTCVHEKDNPYDADAVALFDMNQEIVGYLPKNNKSKNAVLKAVDSGMPVKAVVINNGTDGGTRRKRKRIHLALVCREPNK

Radius of gyration: 21.03 Å; chains: 1; bounding box: 49×52×60 Å

pLDDT: mean 83.4, std 18.14, range [26.3, 98.19]

Foldseek 3Di:
DDPDDPPDPDPPADPKDWDDLVNDDDLRSVLVVVLLVLCVVQAPSVQWTWIDGDPAWIFIAGHPVRLRQKIWGDDPVHIKIWGFDFPVRCVVPVPPQQQPVAPDSLDRITIGDDDSVVCNVCSVRSSCSNQVLLPDDPPDDDDDDDPLVPLVVVVVVLLVVLLVVDVVSVSVVVFAKDFLASHWFWFPPQVVFPVLVVDDQFFKWWWAQPCVPPPDNLWTFTAGPVRGTRGTGDPPGPSSVVVSVCNSSVWTKMWGFSDFAFDDDPPDGDTTTITTIMTGYRPD

Organism: NCBI:txid604330